Protein AF-0000000085154070 (afdb_homodimer)

pLDDT: mean 95.44, std 6.59, range [42.06, 98.94]

Sequence (282 aa):
MMTVHSLTYRVRYADTDAGGVVYNANYLKYFEIGRSEMMREHVCSYKVIEDAGILLPVTESFTRYKAPAHYDDLLIIETEVTELKKFTCKFSYRISRDDGSKRPRLIARGYTVHAGINQEGKLVVLPEEIHAKIALLIAKSMMTVHSLTYRVRYADTDAGGVVYNANYLKYFEIGRSEMMREHVCSYKVIEDAGILLPVTESFTRYKAPAHYDDLLIIETEVTELKKFTCKFSYRISRDDGSKRPRLIARGYTVHAGINQEGKLVVLPEEIHAKIALLIAKS

Radius of gyration: 19.89 Å; Cα contacts (8 Å, |Δi|>4): 611; chains: 2; bounding box: 56×54×39 Å

Secondary structure (DSSP, 8-state):
-PPEEEEEEEPPGGGB-TTSSB-TTHHHHHHHHHHHHHHHHHT--HHHHHHTT-B--EEEEEEEE-S---TT-EEEEEEEEEEE-SSEEEEEEEEEE-SS-SSPEEEEEEEEEEE-B-TTS-B-PPPHHHHHHHHHHHH--/-PPEEEEEEEPPGGGB-TTSSB-TTHHHHHHHHHHHHHHHHHT--HHHHHHTT-B--EEEEEEEE-S---TT-EEEEEEEEEEE-SSEEEEEEEEEE-SS-SSPEEEEEEEEEEE-B-TTS-B-PPPHHHHHHHHHHHH--

Foldseek 3Di:
DAAKDKDKDFAAPVQDDPVQFGDPVCVVVVLVVRVQVVCVVQFRHVVVQVVVQKDWDWPDKDKDFDATHHHRFMKMKIKTWADDDFFKTKMKIWIFTPPVDPDTHTGMIIMTMIGMDGPVRHGDGGDPSRSVRNVCNNPVD/DAAKDKDKDFAAPVQDDPVQFGDPVCVVVVLVVRVQVVCVVQFRHVVVQVVVQKDWDWPDKDKDFDATHHHRFMKMKIKTWADDDFFKTKMKIWIFTPPVDPDTHTGMIIMTMIGIDGPVRHTDGGPPSRSVSNVCNNPVD

Structure (mmCIF, N/CA/C/O backbone):
data_AF-0000000085154070-model_v1
#
loop_
_entity.id
_entity.type
_entity.pdbx_description
1 polymer 'Uncharacterized protein'
#
loop_
_atom_site.group_PDB
_atom_site.id
_atom_site.type_symbol
_atom_site.label_atom_id
_atom_site.label_alt_id
_atom_site.label_comp_id
_atom_site.label_asym_id
_atom_site.label_entity_id
_atom_site.label_seq_id
_atom_site.pdbx_PDB_ins_code
_atom_site.Cartn_x
_atom_site.Cartn_y
_atom_site.Cartn_z
_atom_site.occupancy
_atom_site.B_iso_or_equiv
_atom_site.auth_seq_id
_atom_site.auth_comp_id
_atom_site.auth_asym_id
_atom_site.auth_atom_id
_atom_site.pdbx_PDB_model_num
ATOM 1 N N . MET A 1 1 ? 14.164 25.031 -4.605 1 69 1 MET A N 1
ATOM 2 C CA . MET A 1 1 ? 14.32 23.594 -4.797 1 69 1 MET A CA 1
ATOM 3 C C . MET A 1 1 ? 13.508 22.812 -3.766 1 69 1 MET A C 1
ATOM 5 O O . MET A 1 1 ? 13.273 23.312 -2.658 1 69 1 MET A O 1
ATOM 9 N N . MET A 1 2 ? 12.867 21.641 -4.082 1 80.81 2 MET A N 1
ATOM 10 C CA . MET A 1 2 ? 12.023 20.859 -3.174 1 80.81 2 MET A CA 1
ATOM 11 C C . MET A 1 2 ? 12.844 20.281 -2.033 1 80.81 2 MET A C 1
ATOM 13 O O . MET A 1 2 ? 13.953 19.797 -2.248 1 80.81 2 MET A O 1
ATOM 17 N N . THR A 1 3 ? 12.414 20.562 -0.929 1 91.88 3 THR A N 1
ATOM 18 C CA . THR A 1 3 ? 13.07 20.016 0.252 1 91.88 3 THR A CA 1
ATOM 19 C C . THR A 1 3 ? 12.883 18.5 0.329 1 91.88 3 THR A C 1
ATOM 21 O O . THR A 1 3 ? 11.758 18 0.263 1 91.88 3 THR A O 1
ATOM 24 N N . VAL A 1 4 ? 14 17.781 0.331 1 97.06 4 VAL A N 1
ATOM 25 C CA . VAL A 1 4 ? 13.992 16.344 0.561 1 97.06 4 VAL A CA 1
ATOM 26 C C . VAL A 1 4 ? 14.422 16.047 1.996 1 97.06 4 VAL A C 1
ATOM 28 O O . VAL A 1 4 ? 15.5 16.453 2.424 1 97.06 4 VAL A O 1
ATOM 31 N N . HIS A 1 5 ? 13.562 15.422 2.764 1 98.25 5 HIS A N 1
ATOM 32 C CA . HIS A 1 5 ? 13.867 14.961 4.113 1 98.25 5 HIS A CA 1
ATOM 33 C C . HIS A 1 5 ? 14.352 13.516 4.109 1 98.25 5 HIS A C 1
ATOM 35 O O . HIS A 1 5 ? 13.812 12.68 3.383 1 98.25 5 HIS A O 1
ATOM 41 N N . SER A 1 6 ? 15.359 13.25 4.914 1 98.19 6 SER A N 1
ATOM 42 C CA . SER A 1 6 ? 15.945 11.906 4.93 1 98.19 6 SER A CA 1
ATOM 43 C C . SER A 1 6 ? 16.109 11.398 6.355 1 98.19 6 SER A C 1
ATOM 45 O O . SER A 1 6 ? 16.531 12.148 7.242 1 98.19 6 SER A O 1
ATOM 47 N N . LEU A 1 7 ? 15.781 10.109 6.605 1 98.25 7 LEU A N 1
ATOM 48 C CA . LEU A 1 7 ? 16.078 9.414 7.855 1 98.25 7 LEU A CA 1
ATOM 49 C C . LEU A 1 7 ? 16.344 7.938 7.605 1 98.25 7 LEU A C 1
ATOM 51 O O . LEU A 1 7 ? 16.109 7.438 6.5 1 98.25 7 LEU A O 1
ATOM 55 N N . THR A 1 8 ? 16.828 7.285 8.633 1 98.31 8 THR A N 1
ATOM 56 C CA . THR A 1 8 ? 17.109 5.863 8.477 1 98.31 8 THR A CA 1
ATOM 57 C C . THR A 1 8 ? 16.141 5.02 9.297 1 98.31 8 THR A C 1
ATOM 59 O O . THR A 1 8 ? 15.562 5.5 10.273 1 98.31 8 THR A O 1
ATOM 62 N N . TYR A 1 9 ? 15.977 3.848 8.867 1 98.75 9 TYR A N 1
ATOM 63 C CA . TYR A 1 9 ? 15.133 2.867 9.547 1 98.75 9 TYR A CA 1
ATOM 64 C C . TYR A 1 9 ? 15.742 1.474 9.461 1 98.75 9 TYR A C 1
ATOM 66 O O . TYR A 1 9 ? 16.078 0.996 8.375 1 98.75 9 TYR A O 1
ATOM 74 N N . ARG A 1 10 ? 15.883 0.825 10.586 1 98.75 10 ARG A N 1
ATOM 75 C CA . ARG A 1 10 ? 16.344 -0.56 10.633 1 98.75 10 ARG A CA 1
ATOM 76 C C . ARG A 1 10 ? 15.172 -1.529 10.531 1 98.75 10 ARG A C 1
ATOM 78 O O . ARG A 1 10 ? 14.273 -1.524 11.375 1 98.75 10 ARG A O 1
ATOM 85 N N . VAL A 1 11 ? 15.234 -2.357 9.516 1 98.88 11 VAL A N 1
ATOM 86 C CA . VAL A 1 11 ? 14.148 -3.309 9.289 1 98.88 11 VAL A CA 1
ATOM 87 C C . VAL A 1 11 ? 14.039 -4.246 10.492 1 98.88 11 VAL A C 1
ATOM 89 O O . VAL A 1 11 ? 15.031 -4.824 10.93 1 98.88 11 VAL A O 1
ATOM 92 N N . ARG A 1 12 ? 12.883 -4.41 10.953 1 98.69 12 ARG A N 1
ATOM 93 C CA . ARG A 1 12 ? 12.602 -5.289 12.078 1 98.69 12 ARG A CA 1
ATOM 94 C C . ARG A 1 12 ? 12.172 -6.672 11.602 1 98.69 12 ARG A C 1
ATOM 96 O O . ARG A 1 12 ? 11.695 -6.828 10.477 1 98.69 12 ARG A O 1
ATOM 103 N N . TYR A 1 13 ? 12.258 -7.66 12.516 1 98.25 13 TYR A N 1
ATOM 104 C CA . TYR A 1 13 ? 11.797 -9.008 12.211 1 98.25 13 TYR A CA 1
ATOM 105 C C . TYR A 1 13 ? 10.312 -9.008 11.852 1 98.25 13 TYR A C 1
ATOM 107 O O . TYR A 1 13 ? 9.898 -9.695 10.906 1 98.25 13 TYR A O 1
ATOM 115 N N . ALA A 1 14 ? 9.477 -8.211 12.477 1 98 14 ALA A N 1
ATOM 116 C CA . ALA A 1 14 ? 8.031 -8.148 12.32 1 98 14 ALA A CA 1
ATOM 117 C C . ALA A 1 14 ? 7.648 -7.559 10.961 1 98 14 ALA A C 1
ATOM 119 O O . ALA A 1 14 ? 6.5 -7.672 10.531 1 98 14 ALA A O 1
ATOM 120 N N . ASP A 1 15 ? 8.602 -6.91 10.312 1 98.56 15 ASP A N 1
ATOM 121 C CA . ASP A 1 15 ? 8.336 -6.301 9.008 1 98.56 15 ASP A CA 1
ATOM 122 C C . ASP A 1 15 ? 8.367 -7.348 7.898 1 98.56 15 ASP A C 1
ATOM 124 O O . ASP A 1 15 ? 7.941 -7.078 6.773 1 98.56 15 ASP A O 1
ATOM 128 N N . THR A 1 16 ? 9 -8.516 8.164 1 98.38 16 THR A N 1
ATOM 129 C CA . THR A 1 16 ? 9.266 -9.492 7.121 1 98.38 16 THR A CA 1
ATOM 130 C C . THR A 1 16 ? 8.164 -10.547 7.062 1 98.38 16 THR A C 1
ATOM 132 O O . THR A 1 16 ? 7.301 -10.594 7.945 1 98.38 16 THR A O 1
ATOM 135 N N . ASP A 1 17 ? 8.164 -11.266 5.949 1 96.44 17 ASP A N 1
ATOM 136 C CA . ASP A 1 17 ? 7.16 -12.312 5.773 1 96.44 17 ASP A CA 1
ATOM 137 C C . ASP A 1 17 ? 7.824 -13.672 5.562 1 96.44 17 ASP A C 1
ATOM 139 O O . ASP A 1 17 ? 9.031 -13.82 5.762 1 96.44 17 ASP A O 1
ATOM 143 N N . ALA A 1 18 ? 7.027 -14.734 5.254 1 91.75 18 ALA A N 1
ATOM 144 C CA . ALA A 1 18 ? 7.496 -16.109 5.137 1 91.75 18 ALA A CA 1
ATOM 145 C C . ALA A 1 18 ? 8.539 -16.25 4.027 1 91.75 18 ALA A C 1
ATOM 147 O O . ALA A 1 18 ? 9.297 -17.219 3.99 1 91.75 18 ALA A O 1
ATOM 148 N N . GLY A 1 19 ? 8.602 -15.219 3.104 1 90.88 19 GLY A N 1
ATOM 149 C CA . GLY A 1 19 ? 9.578 -15.227 2.025 1 90.88 19 GLY A CA 1
ATOM 150 C C . GLY A 1 19 ? 10.93 -14.68 2.443 1 90.88 19 GLY A C 1
ATOM 151 O O . GLY A 1 19 ? 11.867 -14.664 1.648 1 90.88 19 GLY A O 1
ATOM 152 N N . GLY A 1 20 ? 11.016 -14.219 3.709 1 94.19 20 GLY A N 1
ATOM 153 C CA . GLY A 1 20 ? 12.281 -13.711 4.227 1 94.19 20 GLY A CA 1
ATOM 154 C C . GLY A 1 20 ? 12.57 -12.281 3.803 1 94.19 20 GLY A C 1
ATOM 155 O O . GLY A 1 20 ? 13.719 -11.836 3.869 1 94.19 20 GLY A O 1
ATOM 156 N N . VAL A 1 21 ? 11.633 -11.633 3.316 1 97.62 21 VAL A N 1
ATOM 157 C CA . VAL A 1 21 ? 11.805 -10.258 2.863 1 97.62 21 VAL A CA 1
ATOM 158 C C . VAL A 1 21 ? 10.75 -9.367 3.508 1 97.62 21 VAL A C 1
ATOM 160 O O . VAL A 1 21 ? 9.781 -9.859 4.098 1 97.62 21 VAL A O 1
ATOM 163 N N . VAL A 1 22 ? 10.953 -8.07 3.475 1 98.75 22 VAL A N 1
ATOM 164 C CA . VAL A 1 22 ? 9.945 -7.148 3.982 1 98.75 22 VAL A CA 1
ATOM 165 C C . VAL A 1 22 ? 8.641 -7.332 3.213 1 98.75 22 VAL A C 1
ATOM 167 O O . VAL A 1 22 ? 8.641 -7.34 1.98 1 98.75 22 VAL A O 1
ATOM 170 N N . TYR A 1 23 ? 7.586 -7.438 3.926 1 98.75 23 TYR A N 1
ATOM 171 C CA . TYR A 1 23 ? 6.25 -7.578 3.361 1 98.75 23 TYR A CA 1
ATOM 172 C C . TYR A 1 23 ? 5.84 -6.32 2.604 1 98.75 23 TYR A C 1
ATOM 174 O O . TYR A 1 23 ? 6.078 -5.203 3.068 1 98.75 23 TYR A O 1
ATOM 182 N N . ASN A 1 24 ? 5.238 -6.48 1.451 1 98.69 24 ASN A N 1
ATOM 183 C CA . ASN A 1 24 ? 4.984 -5.367 0.542 1 98.69 24 ASN A CA 1
ATOM 184 C C . ASN A 1 24 ? 4.188 -4.258 1.222 1 98.69 24 ASN A C 1
ATOM 186 O O . ASN A 1 24 ? 4.453 -3.074 1.001 1 98.69 24 ASN A O 1
ATOM 190 N N . ALA A 1 25 ? 3.225 -4.602 2.031 1 98.81 25 ALA A N 1
ATOM 191 C CA . ALA A 1 25 ? 2.373 -3.602 2.67 1 98.81 25 ALA A CA 1
ATOM 192 C C . ALA A 1 25 ? 3.168 -2.752 3.658 1 98.81 25 ALA A C 1
ATOM 194 O O . ALA A 1 25 ? 2.814 -1.601 3.922 1 98.81 25 ALA A O 1
ATOM 195 N N . ASN A 1 26 ? 4.191 -3.264 4.184 1 98.88 26 ASN A N 1
ATOM 196 C CA . ASN A 1 26 ? 4.938 -2.578 5.234 1 98.88 26 ASN A CA 1
ATOM 197 C C . ASN A 1 26 ? 5.707 -1.379 4.684 1 98.88 26 ASN A C 1
ATOM 199 O O . ASN A 1 26 ? 6.113 -0.497 5.441 1 98.88 26 ASN A O 1
ATOM 203 N N . TYR A 1 27 ? 5.91 -1.312 3.404 1 98.94 27 TYR A N 1
ATOM 204 C CA . TYR A 1 27 ? 6.574 -0.154 2.816 1 98.94 27 TYR A CA 1
ATOM 205 C C . TYR A 1 27 ? 5.723 1.099 2.969 1 98.94 27 TYR A C 1
ATOM 207 O O . TYR A 1 27 ? 6.25 2.211 3.047 1 98.94 27 TYR A O 1
ATOM 215 N N . LEU A 1 28 ? 4.41 0.938 3.043 1 98.94 28 LEU A N 1
ATOM 216 C CA . LEU A 1 28 ? 3.547 2.078 3.332 1 98.94 28 LEU A CA 1
ATOM 217 C C . LEU A 1 28 ? 3.773 2.588 4.75 1 98.94 28 LEU A C 1
ATOM 219 O O . LEU A 1 28 ? 3.67 3.789 5.008 1 98.94 28 LEU A O 1
ATOM 223 N N . LYS A 1 29 ? 4.086 1.712 5.648 1 98.75 29 LYS A N 1
ATOM 224 C CA . LYS A 1 29 ? 4.457 2.139 6.992 1 98.75 29 LYS A CA 1
ATOM 225 C C . LYS A 1 29 ? 5.746 2.959 6.973 1 98.75 29 LYS A C 1
ATOM 227 O O . LYS A 1 29 ? 5.871 3.941 7.703 1 98.75 29 LYS A O 1
ATOM 232 N N . TYR A 1 30 ? 6.668 2.537 6.152 1 98.94 30 TYR A N 1
ATOM 233 C CA . TYR A 1 30 ? 7.91 3.291 6.027 1 98.94 30 TYR A CA 1
ATOM 234 C C . TYR A 1 30 ? 7.652 4.676 5.449 1 98.94 30 TYR A C 1
ATOM 236 O O . TYR A 1 30 ? 8.25 5.66 5.887 1 98.94 30 TYR A O 1
ATOM 244 N N . PHE A 1 31 ? 6.754 4.723 4.398 1 98.94 31 PHE A N 1
ATOM 245 C CA . PHE A 1 31 ? 6.336 6.023 3.881 1 98.94 31 PHE A CA 1
ATOM 246 C C . PHE A 1 31 ? 5.812 6.91 5.004 1 98.94 31 PHE A C 1
ATOM 248 O O . PHE A 1 31 ? 6.168 8.086 5.09 1 98.94 31 PHE A O 1
ATOM 255 N N . GLU A 1 32 ? 4.996 6.367 5.848 1 98.75 32 GLU A N 1
ATOM 256 C CA . GLU A 1 32 ? 4.402 7.117 6.953 1 98.75 32 GLU A CA 1
ATOM 257 C C . GLU A 1 32 ? 5.473 7.609 7.922 1 98.75 32 GLU A C 1
ATOM 259 O O . GLU A 1 32 ? 5.41 8.75 8.398 1 98.75 32 GLU A O 1
ATOM 264 N N . ILE A 1 33 ? 6.398 6.742 8.25 1 98.62 33 ILE A N 1
ATOM 265 C CA . ILE A 1 33 ? 7.496 7.129 9.125 1 98.62 33 ILE A CA 1
ATOM 266 C C . ILE A 1 33 ? 8.219 8.344 8.547 1 98.62 33 ILE A C 1
ATOM 268 O O . ILE A 1 33 ? 8.438 9.336 9.242 1 98.62 33 ILE A O 1
ATOM 272 N N . GLY A 1 34 ? 8.555 8.242 7.254 1 98.75 34 GLY A N 1
ATOM 273 C CA . GLY A 1 34 ? 9.227 9.344 6.582 1 98.75 34 GLY A CA 1
ATOM 274 C C . GLY A 1 34 ? 8.414 10.625 6.586 1 98.75 34 GLY A C 1
ATOM 275 O O . GLY A 1 34 ? 8.914 11.688 6.953 1 98.75 34 GLY A O 1
ATOM 276 N N . ARG A 1 35 ? 7.188 10.555 6.191 1 98.38 35 ARG A N 1
ATOM 277 C CA . ARG A 1 35 ? 6.312 11.719 6.09 1 98.38 35 ARG A CA 1
ATOM 278 C C . ARG A 1 35 ? 6.082 12.352 7.457 1 98.38 35 ARG A C 1
ATOM 280 O O . ARG A 1 35 ? 6.117 13.578 7.59 1 98.38 35 ARG A O 1
ATOM 287 N N . SER A 1 36 ? 5.848 11.508 8.453 1 98.06 36 SER A N 1
ATOM 288 C CA . SER A 1 36 ? 5.57 12 9.797 1 98.06 36 SER A CA 1
ATOM 289 C C . SER A 1 36 ? 6.762 12.773 10.359 1 98.06 36 SER A C 1
ATOM 291 O O . SER A 1 36 ? 6.59 13.836 10.961 1 98.06 36 SER A O 1
ATOM 293 N N . GLU A 1 37 ? 7.938 12.273 10.125 1 98.38 37 GLU A N 1
ATOM 294 C CA . GLU A 1 37 ? 9.125 12.938 10.664 1 98.38 37 GLU A CA 1
ATOM 295 C C . GLU A 1 37 ? 9.445 14.203 9.875 1 98.38 37 GLU A C 1
ATOM 297 O O . GLU A 1 37 ? 9.922 15.188 10.445 1 98.38 37 GLU A O 1
ATOM 302 N N . MET A 1 38 ? 9.273 14.203 8.602 1 98 38 MET A N 1
ATOM 303 C CA . MET A 1 38 ? 9.422 15.43 7.82 1 98 38 MET A CA 1
ATOM 304 C C . MET A 1 38 ? 8.492 16.516 8.336 1 98 38 MET A C 1
ATOM 306 O O . MET A 1 38 ? 8.914 17.656 8.562 1 98 38 MET A O 1
ATOM 310 N N . MET A 1 39 ? 7.25 16.141 8.516 1 97.38 39 MET A N 1
ATOM 311 C CA . MET A 1 39 ? 6.246 17.094 9 1 97.38 39 MET A CA 1
ATOM 312 C C . MET A 1 39 ? 6.617 17.609 10.383 1 97.38 39 MET A C 1
ATOM 314 O O . MET A 1 39 ? 6.523 18.812 10.633 1 97.38 39 MET A O 1
ATOM 318 N N . ARG A 1 40 ? 7.012 16.688 11.219 1 97.44 40 ARG A N 1
ATOM 319 C CA . ARG A 1 40 ? 7.395 17.062 12.57 1 97.44 40 ARG A CA 1
ATOM 320 C C . ARG A 1 40 ? 8.531 18.078 12.555 1 97.44 40 ARG A C 1
ATOM 322 O O . ARG A 1 40 ? 8.5 19.062 13.297 1 97.44 40 ARG A O 1
ATOM 329 N N . GLU A 1 41 ? 9.484 17.922 11.742 1 97.31 41 GLU A N 1
ATOM 330 C CA . GLU A 1 41 ? 10.695 18.734 11.711 1 97.31 41 GLU A CA 1
ATOM 331 C C . GLU A 1 41 ? 10.43 20.094 11.047 1 97.31 41 GLU A C 1
ATOM 333 O O . GLU A 1 41 ? 10.992 21.109 11.453 1 97.31 41 GLU A O 1
ATOM 338 N N . HIS A 1 42 ? 9.57 20.125 10.047 1 96.5 42 HIS A N 1
ATOM 339 C CA . HIS A 1 42 ? 9.531 21.312 9.203 1 96.5 42 HIS A CA 1
ATOM 340 C C . HIS A 1 42 ? 8.18 22.016 9.305 1 96.5 42 HIS A C 1
ATOM 342 O O . HIS A 1 42 ? 8.047 23.172 8.906 1 96.5 42 HIS A O 1
ATOM 348 N N . VAL A 1 43 ? 7.145 21.359 9.75 1 96.06 43 VAL A N 1
ATOM 349 C CA . VAL A 1 43 ? 5.801 21.938 9.789 1 96.06 43 VAL A CA 1
ATOM 350 C C . VAL A 1 43 ? 5.242 21.844 11.211 1 96.06 43 VAL A C 1
ATOM 352 O O . VAL A 1 43 ? 5.27 22.812 11.961 1 96.06 43 VAL A O 1
ATOM 355 N N . CYS A 1 44 ? 4.812 20.734 11.586 1 95.44 44 CYS A N 1
ATOM 356 C CA . CYS A 1 44 ? 4.32 20.359 12.906 1 95.44 44 CYS A CA 1
ATOM 357 C C . CYS A 1 44 ? 4.016 18.859 12.977 1 95.44 44 CYS A C 1
ATOM 359 O O . CYS A 1 44 ? 4 18.188 11.953 1 95.44 44 CYS A O 1
ATOM 361 N N . SER A 1 45 ? 3.836 18.391 14.188 1 95.69 45 SER A N 1
ATOM 362 C CA . SER A 1 45 ? 3.471 16.984 14.312 1 95.69 45 SER A CA 1
ATOM 363 C C . SER A 1 45 ? 2.037 16.75 13.852 1 95.69 45 SER A C 1
ATOM 365 O O . SER A 1 45 ? 1.207 17.656 13.883 1 95.69 45 SER A O 1
ATOM 367 N N . TYR A 1 46 ? 1.753 15.562 13.477 1 93.06 46 TYR A N 1
ATOM 368 C CA . TYR A 1 46 ? 0.396 15.203 13.086 1 93.06 46 TYR A CA 1
ATOM 369 C C . TYR A 1 46 ? -0.571 15.383 14.25 1 93.06 46 TYR A C 1
ATOM 371 O O . TYR A 1 46 ? -1.749 15.68 14.047 1 93.06 46 TYR A O 1
ATOM 379 N N . LYS A 1 47 ? -0.059 15.219 15.398 1 93.94 47 LYS A N 1
ATOM 380 C CA . LYS A 1 47 ? -0.89 15.391 16.594 1 93.94 47 LYS A CA 1
ATOM 381 C C . LYS A 1 47 ? -1.453 16.812 16.672 1 93.94 47 LYS A C 1
ATOM 383 O O . LYS A 1 47 ? -2.611 17 17.031 1 93.94 47 LYS A O 1
ATOM 388 N N . VAL A 1 48 ? -0.656 17.781 16.328 1 93.31 48 VAL A N 1
ATOM 389 C CA . VAL A 1 48 ? -1.077 19.188 16.344 1 93.31 48 VAL A CA 1
ATOM 390 C C . VAL A 1 48 ? -2.221 19.391 15.352 1 93.31 48 VAL A C 1
ATOM 392 O O . VAL A 1 48 ? -3.199 20.078 15.656 1 93.31 48 VAL A O 1
ATOM 395 N N . ILE A 1 49 ? -2.137 18.75 14.219 1 92.88 49 ILE A N 1
ATOM 396 C CA . ILE A 1 49 ? -3.16 18.859 13.188 1 92.88 49 ILE A CA 1
ATOM 397 C C . ILE A 1 49 ? -4.445 18.188 13.664 1 92.88 49 ILE A C 1
ATOM 399 O O . ILE A 1 49 ? -5.535 18.75 13.531 1 92.88 49 ILE A O 1
ATOM 403 N N . GLU A 1 50 ? -4.301 17.062 14.203 1 92.44 50 GLU A N 1
ATOM 404 C CA . GLU A 1 50 ? -5.445 16.328 14.727 1 92.44 50 GLU A CA 1
ATOM 405 C C . GLU A 1 50 ? -6.145 17.094 15.844 1 92.44 50 GLU A C 1
ATOM 407 O O . GLU A 1 50 ? -7.371 17.109 15.922 1 92.44 50 GLU A O 1
ATOM 412 N N . ASP A 1 51 ? -5.379 17.766 16.734 1 92.88 51 ASP A N 1
ATOM 413 C CA . ASP A 1 51 ? -5.926 18.547 17.828 1 92.88 51 ASP A CA 1
ATOM 414 C C . ASP A 1 51 ? -6.734 19.734 17.297 1 92.88 51 ASP A C 1
ATOM 416 O O . ASP A 1 51 ? -7.625 20.234 17.984 1 92.88 51 ASP A O 1
ATOM 420 N N . ALA A 1 52 ? -6.438 20.141 16.156 1 91.81 52 ALA A N 1
ATOM 421 C CA . ALA A 1 52 ? -7.164 21.234 15.508 1 91.81 52 ALA A CA 1
ATOM 422 C C . ALA A 1 52 ? -8.438 20.719 14.836 1 91.81 52 ALA A C 1
ATOM 424 O O . ALA A 1 52 ? -9.156 21.484 14.188 1 91.81 52 ALA A O 1
ATOM 425 N N . GLY A 1 53 ? -8.688 19.422 14.938 1 92.62 53 GLY A N 1
ATOM 426 C CA . GLY A 1 53 ? -9.906 18.828 14.406 1 92.62 53 GLY A CA 1
ATOM 427 C C . GLY A 1 53 ? -9.789 18.438 12.945 1 92.62 53 GLY A C 1
ATOM 428 O O . GLY A 1 53 ? -10.797 18.281 12.258 1 92.62 53 GLY A O 1
ATOM 429 N N . ILE A 1 54 ? -8.578 18.359 12.453 1 94.56 54 ILE A N 1
ATOM 430 C CA . ILE A 1 54 ? -8.344 18.047 11.047 1 94.56 54 ILE A CA 1
ATOM 431 C C . ILE A 1 54 ? -7.621 16.703 10.922 1 94.56 54 ILE A C 1
ATOM 433 O O . ILE A 1 54 ? -6.703 16.422 11.695 1 94.56 54 ILE A O 1
ATOM 437 N N . LEU A 1 55 ? -8.07 15.875 10.016 1 94.56 55 LEU A N 1
ATOM 438 C CA . LEU A 1 55 ? -7.395 14.633 9.648 1 94.56 55 LEU A CA 1
ATOM 439 C C . LEU A 1 55 ? -6.863 14.711 8.219 1 94.56 55 LEU A C 1
ATOM 441 O O . LEU A 1 55 ? -7.414 15.43 7.387 1 94.56 55 LEU A O 1
ATOM 445 N N . LEU A 1 56 ? -5.797 14.016 7.969 1 95.81 56 LEU A N 1
ATOM 446 C CA . LEU A 1 56 ? -5.195 13.93 6.645 1 95.81 56 LEU A CA 1
ATOM 447 C C . LEU A 1 56 ? -5.16 12.484 6.156 1 95.81 56 LEU A C 1
ATOM 449 O O . LEU A 1 56 ? -4.086 11.914 5.973 1 95.81 56 LEU A O 1
ATOM 453 N N . PRO A 1 57 ? -6.27 11.93 5.926 1 97.25 57 PRO A N 1
ATOM 454 C CA . PRO A 1 57 ? -6.277 10.531 5.484 1 97.25 57 PRO A CA 1
ATOM 455 C C . PRO A 1 57 ? -5.602 10.336 4.133 1 97.25 57 PRO A C 1
ATOM 457 O O . PRO A 1 57 ? -5.609 11.242 3.295 1 97.25 57 PRO A O 1
ATOM 460 N N . VAL A 1 58 ? -5.016 9.203 3.939 1 98.62 58 VAL A N 1
ATOM 461 C CA . VAL A 1 58 ? -4.504 8.797 2.631 1 98.62 58 VAL A CA 1
ATOM 462 C C . VAL A 1 58 ? -5.672 8.523 1.685 1 98.62 58 VAL A C 1
ATOM 464 O O . VAL A 1 58 ? 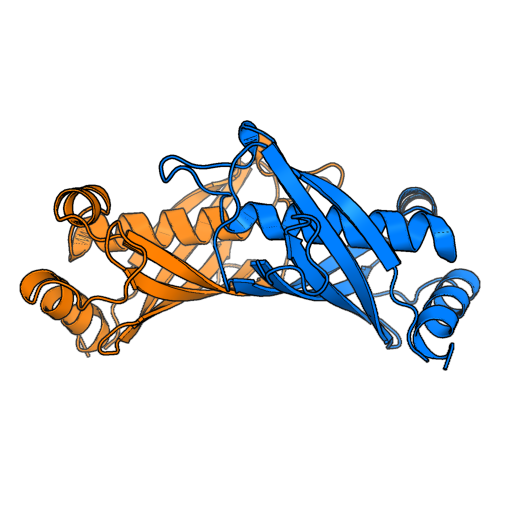-6.555 7.723 1.995 1 98.62 58 VAL A O 1
ATOM 467 N N . THR A 1 59 ? -5.621 9.164 0.521 1 98.62 59 THR A N 1
ATOM 468 C CA . THR A 1 59 ? -6.684 8.953 -0.456 1 98.62 59 THR A CA 1
ATOM 469 C C . THR A 1 59 ? -6.176 8.141 -1.646 1 98.62 59 THR A C 1
ATOM 471 O O . THR A 1 59 ? -6.969 7.613 -2.426 1 98.62 59 THR A O 1
ATOM 474 N N . GLU A 1 60 ? -4.887 8.125 -1.808 1 98.88 60 GLU A N 1
ATOM 475 C CA . GLU A 1 60 ? -4.215 7.328 -2.83 1 98.88 60 GLU A CA 1
ATOM 476 C C . GLU A 1 60 ? -2.83 6.883 -2.363 1 98.88 60 GLU A C 1
ATOM 478 O O . GLU A 1 60 ? -2.117 7.648 -1.709 1 98.88 60 GLU A O 1
ATOM 483 N N . SER A 1 61 ? -2.471 5.727 -2.713 1 98.94 61 SER A N 1
ATOM 484 C CA . SER A 1 61 ? -1.105 5.262 -2.488 1 98.94 61 SER A CA 1
ATOM 485 C C . SER A 1 61 ? -0.601 4.438 -3.67 1 98.94 61 SER A C 1
ATOM 487 O O . SER A 1 61 ? -1.359 3.674 -4.27 1 98.94 61 SER A O 1
ATOM 489 N N . PHE A 1 62 ? 0.64 4.656 -3.99 1 98.94 62 PHE A N 1
ATOM 490 C CA . PHE A 1 62 ? 1.327 3.924 -5.047 1 98.94 62 PHE A CA 1
ATOM 491 C C . PHE A 1 62 ? 2.725 3.512 -4.598 1 98.94 62 PHE A C 1
ATOM 493 O O . PHE A 1 62 ? 3.438 4.301 -3.973 1 98.94 62 PHE A O 1
ATOM 500 N N . THR A 1 63 ? 3.105 2.279 -4.91 1 98.94 63 THR A N 1
ATOM 501 C CA . THR A 1 63 ? 4.461 1.812 -4.633 1 98.94 63 THR A CA 1
ATOM 502 C C . THR A 1 63 ? 4.996 0.985 -5.801 1 98.94 63 THR A C 1
ATOM 504 O O . THR A 1 63 ? 4.305 0.099 -6.309 1 98.94 63 THR A O 1
ATOM 507 N N . ARG A 1 64 ? 6.148 1.306 -6.223 1 98.94 64 ARG A N 1
ATOM 508 C CA . ARG A 1 64 ? 6.949 0.452 -7.098 1 98.94 64 ARG A CA 1
ATOM 509 C C . ARG A 1 64 ? 8.086 -0.211 -6.324 1 98.94 64 ARG A C 1
ATOM 511 O O . ARG A 1 64 ? 8.891 0.47 -5.688 1 98.94 64 ARG A O 1
ATOM 518 N N . TYR A 1 65 ? 8.094 -1.507 -6.367 1 98.81 65 TYR A N 1
ATOM 519 C CA . TYR A 1 65 ? 9.102 -2.287 -5.664 1 98.81 65 TYR A CA 1
ATOM 520 C C . TYR A 1 65 ? 10.227 -2.693 -6.605 1 98.81 65 TYR A C 1
ATOM 522 O O . TYR A 1 65 ? 9.992 -3.354 -7.617 1 98.81 65 TYR A O 1
ATOM 530 N N . LYS A 1 66 ? 11.414 -2.365 -6.246 1 98.12 66 LYS A N 1
ATOM 531 C CA . LYS A 1 66 ? 12.523 -2.562 -7.168 1 98.12 66 LYS A CA 1
ATOM 532 C C . LYS A 1 66 ? 13.422 -3.715 -6.715 1 98.12 66 LYS A C 1
ATOM 534 O O . LYS A 1 66 ? 13.93 -4.473 -7.539 1 98.12 66 LYS A O 1
ATOM 539 N N . ALA A 1 67 ? 13.656 -3.828 -5.457 1 97.12 67 ALA A N 1
ATOM 540 C CA . ALA A 1 67 ? 14.469 -4.883 -4.852 1 97.12 67 ALA A CA 1
ATOM 541 C C . ALA A 1 67 ? 13.969 -5.215 -3.445 1 97.12 67 ALA A C 1
ATOM 543 O O . ALA A 1 67 ? 13.367 -4.367 -2.779 1 97.12 67 ALA A O 1
ATOM 544 N N . PRO A 1 68 ? 14.211 -6.445 -3.027 1 97.19 68 PRO A N 1
ATOM 545 C CA . PRO A 1 68 ? 13.742 -6.805 -1.686 1 97.19 68 PRO A CA 1
ATOM 546 C C . PRO A 1 68 ? 14.609 -6.195 -0.582 1 97.19 68 PRO A C 1
ATOM 548 O O . PRO A 1 68 ? 15.797 -5.938 -0.791 1 97.19 68 PRO A O 1
ATOM 551 N N . ALA A 1 69 ? 14.008 -5.887 0.534 1 98.31 69 ALA A N 1
ATOM 552 C CA . ALA A 1 69 ? 14.719 -5.59 1.777 1 98.31 69 ALA A CA 1
ATOM 553 C C . ALA A 1 69 ? 14.625 -6.762 2.752 1 98.31 69 ALA A C 1
ATOM 555 O O . ALA A 1 69 ? 13.656 -7.52 2.73 1 98.31 69 ALA A O 1
ATOM 556 N N . HIS A 1 70 ? 15.602 -6.926 3.627 1 98.25 70 HIS A N 1
ATOM 557 C CA . HIS A 1 70 ? 15.703 -8.055 4.547 1 98.25 70 HIS A CA 1
ATOM 558 C C . HIS A 1 70 ? 15.82 -7.578 5.992 1 98.25 70 HIS A C 1
ATOM 560 O O . HIS A 1 70 ? 16.109 -6.406 6.242 1 98.25 70 HIS A O 1
ATOM 566 N N . TYR A 1 71 ? 15.57 -8.523 6.879 1 98.56 71 TYR A N 1
ATOM 567 C CA . TYR A 1 71 ? 15.773 -8.25 8.297 1 98.56 71 TYR A CA 1
ATOM 568 C C . TYR A 1 71 ? 17.141 -7.633 8.539 1 98.56 71 TYR A C 1
ATOM 570 O O . TYR A 1 71 ? 18.141 -8.07 7.957 1 98.56 71 TYR A O 1
ATOM 578 N N . ASP A 1 72 ? 17.109 -6.578 9.391 1 98.31 72 ASP A N 1
ATOM 579 C CA . ASP A 1 72 ? 18.297 -5.898 9.898 1 98.31 72 ASP A CA 1
ATOM 580 C C . ASP A 1 72 ? 18.922 -5.023 8.82 1 98.31 72 ASP A C 1
ATOM 582 O O . ASP A 1 72 ? 19.922 -4.34 9.078 1 98.31 72 ASP A O 1
ATOM 586 N N . ASP A 1 73 ? 18.438 -4.988 7.582 1 98.31 73 ASP A N 1
ATOM 587 C CA . ASP A 1 73 ? 18.859 -3.979 6.621 1 98.31 73 ASP A CA 1
ATOM 588 C C . ASP A 1 73 ? 18.672 -2.57 7.176 1 98.31 73 ASP A C 1
ATOM 590 O O . ASP A 1 73 ? 17.641 -2.287 7.812 1 98.31 73 ASP A O 1
ATOM 594 N N . LEU A 1 74 ? 19.625 -1.699 7.016 1 98.56 74 LEU A N 1
ATOM 595 C CA . LEU A 1 74 ? 19.438 -0.273 7.266 1 98.56 74 LEU A CA 1
ATOM 596 C C . LEU A 1 74 ? 18.969 0.441 6.004 1 98.56 74 LEU A C 1
ATOM 598 O O . LEU A 1 74 ? 19.641 0.414 4.977 1 98.56 74 LEU A O 1
ATOM 602 N N . LEU A 1 75 ? 17.797 1.082 6.094 1 98.81 75 LEU A N 1
ATOM 603 C CA . LEU A 1 75 ? 17.188 1.747 4.945 1 98.81 75 LEU A CA 1
ATOM 604 C C . LEU A 1 75 ? 17.281 3.262 5.086 1 98.81 75 LEU A C 1
ATOM 606 O O . LEU A 1 75 ? 17.203 3.791 6.199 1 98.81 75 LEU A O 1
ATOM 610 N N . ILE A 1 76 ? 17.422 3.934 3.967 1 98.75 76 ILE A N 1
ATOM 611 C CA . ILE A 1 76 ? 17.266 5.383 3.883 1 98.75 76 ILE A CA 1
ATOM 612 C C . ILE A 1 76 ? 15.898 5.727 3.309 1 98.75 76 ILE A C 1
ATOM 614 O O . ILE A 1 76 ? 15.555 5.293 2.205 1 98.75 76 ILE A O 1
ATOM 618 N N . ILE A 1 77 ? 15.133 6.43 4.051 1 98.88 77 ILE A N 1
ATOM 619 C CA . ILE A 1 77 ? 13.82 6.883 3.609 1 98.88 77 ILE A CA 1
ATOM 620 C C . ILE A 1 77 ? 13.883 8.367 3.258 1 98.88 77 ILE A C 1
ATOM 622 O O . ILE A 1 77 ? 14.102 9.211 4.129 1 98.88 77 ILE A O 1
ATOM 626 N N . GLU A 1 78 ? 13.703 8.656 2 1 98.75 78 GLU A N 1
ATOM 627 C CA . GLU A 1 78 ? 13.617 10.039 1.525 1 98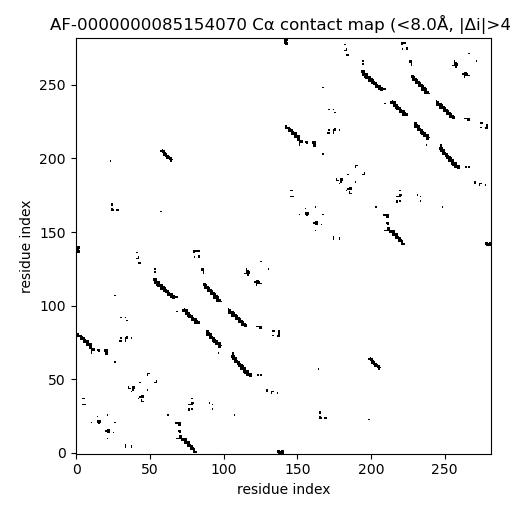.75 78 GLU A CA 1
ATOM 628 C C . GLU A 1 78 ? 12.172 10.43 1.229 1 98.75 78 GLU A C 1
ATOM 630 O O . GLU A 1 78 ? 11.438 9.688 0.581 1 98.75 78 GLU A O 1
ATOM 635 N N . THR A 1 79 ? 11.789 11.562 1.695 1 98.75 79 THR A N 1
ATOM 636 C CA . THR A 1 79 ? 10.422 12.055 1.563 1 98.75 79 THR A CA 1
ATOM 637 C C . THR A 1 79 ? 10.414 13.5 1.066 1 98.75 79 THR A C 1
ATOM 639 O O . THR A 1 79 ? 11.211 14.32 1.521 1 98.75 79 THR A O 1
ATOM 642 N N . GLU A 1 80 ? 9.523 13.773 0.175 1 98.38 80 GLU A N 1
ATOM 643 C CA . GLU A 1 80 ? 9.352 15.133 -0.33 1 98.38 80 GLU A CA 1
ATOM 644 C C . GLU A 1 80 ? 7.883 15.43 -0.625 1 98.38 80 GLU A C 1
ATOM 646 O O . GLU A 1 80 ? 7.137 14.539 -1.039 1 98.38 80 GLU A O 1
ATOM 651 N N . VAL A 1 81 ? 7.504 16.719 -0.405 1 98.12 81 VAL A N 1
ATOM 652 C CA . VAL A 1 81 ? 6.195 17.156 -0.875 1 98.12 81 VAL A CA 1
ATOM 653 C C . VAL A 1 81 ? 6.281 17.547 -2.35 1 98.12 81 VAL A C 1
ATOM 655 O O . VAL A 1 81 ? 7.062 18.422 -2.721 1 98.12 81 VAL A O 1
ATOM 658 N N . THR A 1 82 ? 5.391 16.938 -3.115 1 97.81 82 THR A N 1
ATOM 659 C CA . THR A 1 82 ? 5.559 17.156 -4.547 1 97.81 82 THR A CA 1
ATOM 660 C C . THR A 1 82 ? 4.371 17.922 -5.117 1 97.81 82 THR A C 1
ATOM 662 O O . THR A 1 82 ? 4.441 18.438 -6.234 1 97.81 82 THR A O 1
ATOM 665 N N . GLU A 1 83 ? 3.312 17.984 -4.469 1 97.06 83 GLU A N 1
ATOM 666 C CA . GLU A 1 83 ? 2.135 18.75 -4.863 1 97.06 83 GLU A CA 1
ATOM 667 C C . GLU A 1 83 ? 1.377 19.266 -3.646 1 97.06 83 GLU A C 1
ATOM 669 O O . GLU A 1 83 ? 1.23 18.562 -2.65 1 97.06 83 GLU A O 1
ATOM 674 N N . LEU A 1 84 ? 0.919 20.469 -3.73 1 96.5 84 LEU A N 1
ATOM 675 C CA . LEU A 1 84 ? 0.043 21.062 -2.73 1 96.5 84 LEU A CA 1
ATOM 676 C C . LEU A 1 84 ? -1.121 21.797 -3.393 1 96.5 84 LEU A C 1
ATOM 678 O O . LEU A 1 84 ? -0.912 22.734 -4.164 1 96.5 84 LEU A O 1
ATOM 682 N N . LYS A 1 85 ? -2.271 21.328 -3.168 1 95.12 85 LYS A N 1
ATOM 683 C CA . LYS A 1 85 ? -3.508 21.953 -3.629 1 95.12 85 LYS A CA 1
ATOM 684 C C . LYS A 1 85 ? -4.336 22.469 -2.453 1 95.12 85 LYS A C 1
ATOM 686 O O . LYS A 1 85 ? -3.871 22.469 -1.312 1 95.12 85 LYS A O 1
ATOM 691 N N . LYS A 1 86 ? -5.52 23 -2.762 1 92.25 86 LYS A N 1
ATOM 692 C CA . LYS A 1 86 ? -6.367 23.594 -1.736 1 92.25 86 LYS A CA 1
ATOM 693 C C . LYS A 1 86 ? -6.762 22.578 -0.679 1 92.25 86 LYS A C 1
ATOM 695 O O . LYS A 1 86 ? -6.738 22.859 0.518 1 92.25 86 LYS A O 1
ATOM 700 N N . PHE A 1 87 ? -7.043 21.328 -1.183 1 95.5 87 PHE A N 1
ATOM 701 C CA . PHE A 1 87 ? -7.617 20.359 -0.258 1 95.5 87 PHE A CA 1
ATOM 702 C C . PHE A 1 87 ? -6.734 19.125 -0.151 1 95.5 87 PHE A C 1
ATOM 704 O O . PHE A 1 87 ? -7 18.234 0.654 1 95.5 87 PHE A O 1
ATOM 711 N N . THR A 1 88 ? -5.645 19.078 -1.02 1 96.81 88 THR A N 1
ATOM 712 C CA . THR A 1 88 ? -4.887 17.844 -1.069 1 96.81 88 THR A CA 1
ATOM 713 C C . THR A 1 88 ? -3.389 18.125 -1.142 1 96.81 88 THR A C 1
ATOM 715 O O . THR A 1 88 ? -2.977 19.203 -1.549 1 96.81 88 THR A O 1
ATOM 718 N N . CYS A 1 89 ? -2.633 17.203 -0.731 1 97.44 89 CYS A N 1
ATOM 719 C CA . CYS A 1 89 ? -1.18 17.234 -0.852 1 97.44 89 CYS A CA 1
ATOM 720 C C . CYS A 1 89 ? -0.641 15.852 -1.233 1 97.44 89 CYS A C 1
ATOM 722 O O . CYS A 1 89 ? -1.213 14.828 -0.853 1 97.44 89 CYS A O 1
ATOM 724 N N . LYS A 1 90 ? 0.423 15.898 -1.98 1 98.56 90 LYS A N 1
ATOM 725 C CA . LYS A 1 90 ? 1.068 14.672 -2.445 1 98.56 90 LYS A CA 1
ATOM 726 C C . LYS A 1 90 ? 2.496 14.57 -1.915 1 98.56 90 LYS A C 1
ATOM 728 O O . LYS A 1 90 ? 3.277 15.516 -2.033 1 98.56 90 LYS A O 1
ATOM 733 N N . PHE A 1 91 ? 2.783 13.469 -1.312 1 98.69 91 PHE A N 1
ATOM 734 C CA . PHE A 1 91 ? 4.133 13.148 -0.865 1 98.69 91 PHE A CA 1
ATOM 735 C C . PHE A 1 91 ? 4.746 12.055 -1.735 1 98.69 91 PHE A C 1
ATOM 737 O O . PHE A 1 91 ? 4.078 11.07 -2.064 1 98.69 91 PHE A O 1
ATOM 744 N N . SER A 1 92 ? 5.996 12.203 -2.061 1 98.81 92 SER A N 1
ATOM 745 C CA . SER A 1 92 ? 6.754 11.188 -2.781 1 98.81 92 SER A CA 1
ATOM 746 C C . SER A 1 92 ? 7.855 10.602 -1.91 1 98.81 92 SER A C 1
ATOM 748 O O . SER A 1 92 ? 8.391 11.281 -1.034 1 98.81 92 SER A O 1
ATOM 750 N N . TYR A 1 93 ? 8.18 9.375 -2.203 1 98.88 93 TYR A N 1
ATOM 751 C CA . TYR A 1 93 ? 9.109 8.641 -1.352 1 98.88 93 TYR A CA 1
ATOM 752 C C . TYR A 1 93 ? 10.125 7.871 -2.188 1 98.88 93 TYR A C 1
ATOM 754 O O . TYR A 1 93 ? 9.797 7.367 -3.266 1 98.88 93 TYR A O 1
ATOM 762 N N . ARG A 1 94 ? 11.266 7.781 -1.674 1 98.81 94 ARG A N 1
ATOM 763 C CA . ARG A 1 94 ? 12.312 6.879 -2.145 1 98.81 94 ARG A CA 1
ATOM 764 C C . ARG A 1 94 ? 12.961 6.145 -0.979 1 98.81 94 ARG A C 1
ATOM 766 O O . ARG A 1 94 ? 13.406 6.766 -0.011 1 98.81 94 ARG A O 1
ATOM 773 N N . ILE A 1 95 ? 12.969 4.855 -1.024 1 98.94 95 ILE A N 1
ATOM 774 C CA . ILE A 1 95 ? 13.609 4.023 -0.014 1 98.94 95 ILE A CA 1
ATOM 775 C C . ILE A 1 95 ? 14.797 3.285 -0.631 1 98.94 95 ILE A C 1
ATOM 777 O O . ILE A 1 95 ? 14.641 2.572 -1.625 1 98.94 95 ILE A O 1
ATOM 781 N N . SER A 1 96 ? 15.906 3.449 -0.041 1 98.75 96 SER A N 1
ATOM 782 C CA . SER A 1 96 ? 17.125 2.795 -0.513 1 98.75 96 SER A CA 1
ATOM 783 C C . SER A 1 96 ? 17.844 2.08 0.625 1 98.75 96 SER A C 1
ATOM 785 O O . SER A 1 96 ? 17.609 2.379 1.798 1 98.75 96 SER A O 1
ATOM 787 N N . ARG A 1 97 ? 18.641 1.151 0.257 1 98.19 97 ARG A N 1
ATOM 788 C CA . ARG A 1 97 ? 19.438 0.428 1.251 1 98.19 97 ARG A CA 1
ATOM 789 C C . ARG A 1 97 ? 20.719 1.167 1.566 1 98.19 97 ARG A C 1
ATOM 791 O O . ARG A 1 97 ? 21.5 1.498 0.66 1 98.19 97 ARG A O 1
ATOM 798 N N . ASP A 1 98 ? 20.891 1.452 2.816 1 95.81 98 ASP A N 1
ATOM 799 C CA . ASP A 1 98 ? 22.141 2.082 3.264 1 95.81 98 ASP A CA 1
ATOM 800 C C . ASP A 1 98 ? 23.25 1.047 3.443 1 95.81 98 ASP A C 1
ATOM 802 O O . ASP A 1 98 ? 23.469 0.55 4.551 1 95.81 98 ASP A O 1
ATOM 806 N N . ASP A 1 99 ? 24 0.802 2.465 1 89.38 99 ASP A N 1
ATOM 807 C CA . ASP A 1 99 ? 25.062 -0.21 2.52 1 89.38 99 ASP A CA 1
ATOM 808 C C . ASP A 1 99 ? 26.438 0.434 2.494 1 89.38 99 ASP A C 1
ATOM 810 O O . ASP A 1 99 ? 27.438 -0.241 2.242 1 89.38 99 ASP A O 1
ATOM 814 N N . GLY A 1 100 ? 26.422 1.694 2.688 1 88.94 100 GLY A N 1
ATOM 815 C CA . GLY A 1 100 ? 27.688 2.398 2.717 1 88.94 100 GLY A CA 1
ATOM 816 C C . GLY A 1 100 ? 28.188 2.791 1.339 1 88.94 100 GLY A C 1
ATOM 817 O O . GLY A 1 100 ? 29.203 3.469 1.212 1 88.94 100 GLY A O 1
ATOM 818 N N . SER A 1 101 ? 27.438 2.441 0.41 1 88.25 101 SER A N 1
ATOM 819 C CA . SER A 1 101 ? 27.828 2.762 -0.958 1 88.25 101 SER A CA 1
ATOM 820 C C . SER A 1 101 ? 27.469 4.199 -1.316 1 88.25 101 SER A C 1
ATOM 822 O O . SER A 1 101 ? 26.625 4.812 -0.657 1 88.25 101 SER A O 1
ATOM 824 N N . LYS A 1 102 ? 28.203 4.754 -2.297 1 89.06 102 LYS A N 1
ATOM 825 C CA . LYS A 1 102 ? 27.906 6.094 -2.797 1 89.06 102 LYS A CA 1
ATOM 826 C C . LYS A 1 102 ? 26.562 6.121 -3.525 1 89.06 102 LYS A C 1
ATOM 828 O O . LYS A 1 102 ? 25.922 7.172 -3.627 1 89.06 102 LYS A O 1
ATOM 833 N N . ARG A 1 103 ? 26.25 5.062 -4.047 1 91.88 103 ARG A N 1
ATOM 834 C CA . ARG A 1 103 ? 24.969 4.941 -4.727 1 91.88 103 ARG A CA 1
ATOM 835 C C . ARG A 1 103 ? 24.109 3.855 -4.086 1 91.88 103 ARG A C 1
ATOM 837 O O . ARG A 1 103 ? 24.047 2.729 -4.582 1 91.88 103 ARG A O 1
ATOM 844 N N . PRO A 1 104 ? 23.344 4.188 -3.113 1 94.56 104 PRO A N 1
ATOM 845 C CA . PRO A 1 104 ? 22.547 3.186 -2.412 1 94.56 104 PRO A CA 1
ATOM 846 C C . PRO A 1 104 ? 21.516 2.512 -3.32 1 94.56 104 PRO A C 1
ATOM 848 O O . PRO A 1 104 ? 20.938 3.164 -4.188 1 94.56 104 PRO A O 1
ATOM 851 N N . ARG A 1 105 ? 21.375 1.201 -3.197 1 96.25 105 ARG A N 1
ATOM 852 C CA . ARG A 1 105 ? 20.438 0.431 -4.012 1 96.25 105 ARG A CA 1
ATOM 853 C C . ARG A 1 105 ? 19 0.845 -3.73 1 96.25 105 ARG A C 1
ATOM 855 O O . ARG A 1 105 ? 18.562 0.843 -2.578 1 96.25 105 ARG A O 1
ATOM 862 N N . LEU A 1 106 ? 18.312 1.208 -4.805 1 98.44 106 LEU A N 1
ATOM 863 C CA . LEU A 1 106 ? 16.906 1.55 -4.668 1 98.44 106 LEU A CA 1
ATOM 864 C C . LEU A 1 106 ? 16.062 0.314 -4.34 1 98.44 106 LEU A C 1
ATOM 866 O O . LEU A 1 106 ? 16.141 -0.693 -5.047 1 98.44 106 LEU A O 1
ATOM 870 N N . ILE A 1 107 ? 15.32 0.387 -3.293 1 98.75 107 ILE A N 1
ATOM 871 C CA . ILE A 1 107 ? 14.484 -0.708 -2.824 1 98.75 107 ILE A CA 1
ATOM 872 C C . ILE A 1 107 ? 13.047 -0.488 -3.289 1 98.75 107 ILE A C 1
ATOM 874 O O . ILE A 1 107 ? 12.398 -1.413 -3.789 1 98.75 107 ILE A O 1
ATOM 878 N N . ALA A 1 108 ? 12.555 0.7 -3.125 1 98.88 108 ALA A N 1
ATOM 879 C CA . ALA A 1 108 ? 11.18 1.031 -3.494 1 98.88 108 ALA A CA 1
ATOM 880 C C . ALA A 1 108 ? 11.008 2.539 -3.654 1 98.88 108 ALA A C 1
ATOM 882 O O . ALA A 1 108 ? 11.781 3.322 -3.102 1 98.88 108 ALA A O 1
ATOM 883 N N . ARG A 1 109 ? 10.023 2.93 -4.395 1 98.94 109 ARG A N 1
ATOM 884 C CA . ARG A 1 109 ? 9.578 4.316 -4.5 1 98.94 109 ARG A CA 1
ATOM 885 C C . ARG A 1 109 ? 8.062 4.402 -4.648 1 98.94 109 ARG A C 1
ATOM 887 O O . ARG A 1 109 ? 7.414 3.418 -5.012 1 98.94 109 ARG A O 1
ATOM 894 N N . GLY A 1 110 ? 7.547 5.551 -4.383 1 98.94 110 GLY A N 1
ATOM 895 C CA . GLY A 1 110 ? 6.102 5.691 -4.477 1 98.94 110 GLY A CA 1
ATOM 896 C C . GLY A 1 110 ? 5.602 7.043 -4.008 1 98.94 110 GLY A C 1
ATOM 897 O O . GLY A 1 110 ? 6.375 7.996 -3.904 1 98.94 110 GLY A O 1
ATOM 898 N N . TYR A 1 111 ? 4.23 7.082 -3.83 1 98.94 111 TYR A N 1
ATOM 899 C CA . TYR A 1 111 ? 3.639 8.32 -3.33 1 98.94 111 TYR A CA 1
ATOM 900 C C . TYR A 1 111 ? 2.34 8.039 -2.582 1 98.94 111 TYR A C 1
ATOM 902 O O . TYR A 1 111 ? 1.756 6.965 -2.721 1 98.94 111 TYR A O 1
ATOM 910 N N . THR A 1 112 ? 1.97 8.945 -1.807 1 98.94 112 THR A N 1
ATOM 911 C CA . THR A 1 112 ? 0.642 9.008 -1.207 1 98.94 112 THR A CA 1
ATOM 912 C C . THR A 1 112 ? 0.016 10.391 -1.421 1 98.94 112 THR A C 1
ATOM 914 O O . THR A 1 112 ? 0.721 11.398 -1.452 1 98.94 112 THR A O 1
ATOM 917 N N . VAL A 1 113 ? -1.285 10.398 -1.565 1 98.88 113 VAL A N 1
ATOM 918 C CA . VAL A 1 113 ? -2.072 11.625 -1.609 1 98.88 113 VAL A CA 1
ATOM 919 C C . VAL A 1 113 ? -2.961 11.711 -0.37 1 98.88 113 VAL A C 1
ATOM 921 O O . VAL A 1 113 ? -3.551 10.719 0.052 1 98.88 113 VAL A O 1
ATOM 924 N N . HIS A 1 114 ? -2.998 12.859 0.169 1 98.38 114 HIS A N 1
ATOM 925 C CA . HIS A 1 114 ? -3.775 13.102 1.378 1 98.38 114 HIS A CA 1
ATOM 926 C C . HIS A 1 114 ? -4.781 14.234 1.167 1 98.38 114 HIS A C 1
ATOM 928 O O . HIS A 1 114 ? -4.48 15.219 0.488 1 98.38 114 HIS A O 1
ATOM 934 N N . ALA A 1 115 ? -5.895 14.094 1.77 1 97.81 115 ALA A N 1
ATOM 935 C CA . ALA A 1 115 ? -6.906 15.148 1.788 1 97.81 115 ALA A CA 1
ATOM 936 C C . ALA A 1 115 ? -7.234 15.562 3.219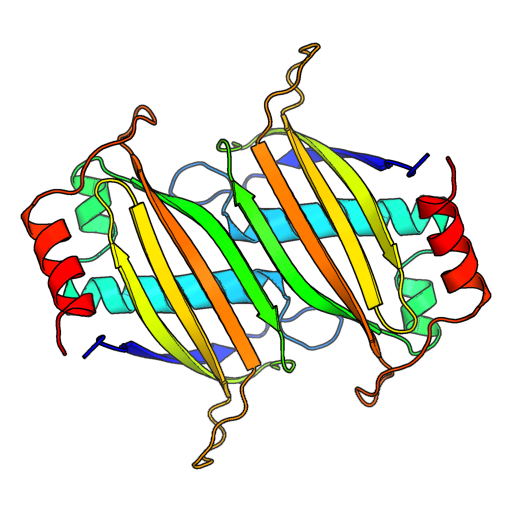 1 97.81 115 ALA A C 1
ATOM 938 O O . ALA A 1 115 ? -7.359 14.719 4.105 1 97.81 115 ALA A O 1
ATOM 939 N N . GLY A 1 116 ? -7.371 16.875 3.418 1 96.75 116 GLY A N 1
ATOM 940 C CA . GLY A 1 116 ? -7.805 17.344 4.723 1 96.75 116 GLY A CA 1
ATOM 941 C C . GLY A 1 116 ? -9.297 17.203 4.941 1 96.75 116 GLY A C 1
ATOM 942 O O . GLY A 1 116 ? -10.102 17.641 4.125 1 96.75 116 GLY A O 1
ATOM 943 N N . ILE A 1 117 ? -9.633 16.594 6.07 1 96.5 117 ILE A N 1
ATOM 944 C CA . ILE A 1 117 ? -11.047 16.469 6.391 1 96.5 117 ILE A CA 1
ATOM 945 C C . ILE A 1 117 ? -11.281 16.812 7.859 1 96.5 117 ILE A C 1
ATOM 947 O O . ILE A 1 117 ? -10.352 16.734 8.672 1 96.5 117 ILE A O 1
ATOM 951 N N . ASN A 1 118 ? -12.5 17.234 8.18 1 95.38 118 ASN A N 1
ATOM 952 C CA . ASN A 1 118 ? -12.859 17.422 9.578 1 95.38 118 ASN A CA 1
ATOM 953 C C . ASN A 1 118 ? -13.406 16.141 10.203 1 95.38 118 ASN A C 1
ATOM 955 O O . ASN A 1 118 ? -13.383 15.086 9.578 1 95.38 118 ASN A O 1
ATOM 959 N N . GLN A 1 119 ? -13.898 16.219 11.422 1 90.31 119 GLN A N 1
ATOM 960 C CA . GLN A 1 119 ? -14.352 15.055 12.164 1 90.31 119 GLN A CA 1
ATOM 961 C C . GLN A 1 119 ? -15.617 14.461 11.547 1 90.31 119 GLN A C 1
ATOM 963 O O . GLN A 1 119 ? -15.914 13.281 11.734 1 90.31 119 GLN A O 1
ATOM 968 N N . GLU A 1 120 ? -16.297 15.281 10.75 1 92.19 120 GLU A N 1
ATOM 969 C CA . GLU A 1 120 ? -17.516 14.836 10.094 1 92.19 120 GLU A CA 1
ATOM 970 C C . GLU A 1 120 ? -17.219 14.227 8.727 1 92.19 120 GLU A C 1
ATOM 972 O O . GLU A 1 120 ? -18.125 13.758 8.039 1 92.19 120 GLU A O 1
ATOM 977 N N . GLY A 1 121 ? -16.016 14.242 8.32 1 92.75 121 GLY A N 1
ATOM 978 C CA . GLY A 1 121 ? -15.625 13.656 7.047 1 92.75 121 GLY A CA 1
ATOM 979 C C . GLY A 1 121 ? -15.727 14.625 5.887 1 92.75 121 GLY A C 1
ATO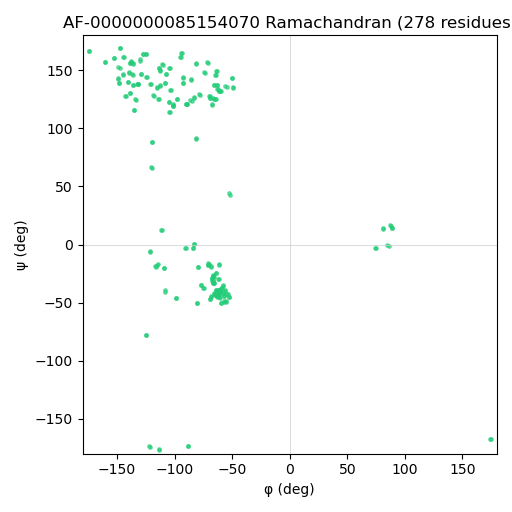M 980 O O . GLY A 1 121 ? -15.625 14.227 4.727 1 92.75 121 GLY A O 1
ATOM 981 N N . LYS A 1 122 ? -15.852 15.867 6.234 1 95.44 122 LYS A N 1
ATOM 982 C CA . LYS A 1 122 ? -15.969 16.891 5.195 1 95.44 122 LYS A CA 1
ATOM 983 C C . LYS A 1 122 ? -14.602 17.469 4.836 1 95.44 122 LYS A C 1
ATOM 985 O O . LYS A 1 122 ? -13.773 17.703 5.715 1 95.44 122 LYS A O 1
ATOM 990 N N . LEU A 1 123 ? -14.492 17.734 3.58 1 96.75 123 LEU A N 1
ATOM 991 C CA . LEU A 1 123 ? -13.258 18.344 3.105 1 96.75 123 LEU A CA 1
ATOM 992 C C . LEU A 1 123 ? -13.047 19.719 3.738 1 96.75 123 LEU A C 1
ATOM 994 O O . LEU A 1 123 ? -13.969 20.531 3.787 1 96.75 123 LEU A O 1
ATOM 998 N N . VAL A 1 124 ? -11.914 19.938 4.172 1 95.81 124 VAL A N 1
ATOM 999 C CA . VAL A 1 124 ? -11.586 21.234 4.766 1 95.81 124 VAL A CA 1
ATOM 1000 C C . VAL A 1 124 ? -10.211 21.688 4.285 1 95.81 124 VAL A C 1
ATOM 1002 O O . VAL A 1 124 ? -9.383 20.875 3.877 1 95.81 124 VAL A O 1
ATOM 1005 N N . VAL A 1 125 ? -10.023 22.938 4.348 1 92.25 125 VAL A N 1
ATOM 1006 C CA . VAL A 1 125 ? -8.727 23.531 4.031 1 92.25 125 VAL A CA 1
ATOM 1007 C C . VAL A 1 125 ? -7.836 23.516 5.27 1 92.25 125 VAL A C 1
ATOM 1009 O O . VAL A 1 125 ? -8.305 23.75 6.383 1 92.25 125 VAL A O 1
ATOM 1012 N N . LEU A 1 126 ? -6.574 23.25 5.082 1 90.38 126 LEU A N 1
ATOM 1013 C CA . LEU A 1 126 ? -5.621 23.312 6.184 1 90.38 126 LEU A CA 1
ATOM 1014 C C . LEU A 1 126 ? -5.496 24.734 6.727 1 90.38 126 LEU A C 1
ATOM 1016 O O . LEU A 1 126 ? -5.633 25.703 5.977 1 90.38 126 LEU A O 1
ATOM 1020 N N . PRO A 1 127 ? -5.277 24.828 8.023 1 90.25 127 PRO A N 1
ATOM 1021 C CA . PRO A 1 127 ? -4.965 26.156 8.547 1 90.25 127 PRO A CA 1
ATOM 1022 C C . PRO A 1 127 ? -3.852 26.859 7.77 1 90.25 127 PRO A C 1
ATOM 1024 O O . PRO A 1 127 ? -2.895 26.203 7.34 1 90.25 127 PRO A O 1
ATOM 1027 N N . GLU A 1 128 ? -3.996 28.125 7.633 1 92.69 128 GLU A N 1
ATOM 1028 C CA . GLU A 1 128 ? -3.096 28.906 6.793 1 92.69 128 GLU A CA 1
ATOM 1029 C C . GLU A 1 128 ? -1.639 28.688 7.191 1 92.69 128 GLU A C 1
ATOM 1031 O O . GLU A 1 128 ? -0.765 28.578 6.332 1 92.69 128 GLU A O 1
ATOM 1036 N N . GLU A 1 129 ? -1.417 28.672 8.477 1 93.69 129 GLU A N 1
ATOM 1037 C CA . GLU A 1 129 ? -0.051 28.516 8.961 1 93.69 129 GLU A CA 1
ATOM 1038 C C . GLU A 1 129 ? 0.544 27.188 8.516 1 93.69 129 GLU A C 1
ATOM 1040 O O . GLU A 1 129 ? 1.699 27.125 8.086 1 93.69 129 GLU A O 1
ATOM 1045 N N . ILE A 1 130 ? -0.199 26.172 8.602 1 93.25 130 ILE A N 1
ATOM 1046 C CA . ILE A 1 130 ? 0.242 24.828 8.219 1 93.25 130 ILE A CA 1
ATOM 1047 C C . ILE A 1 130 ? 0.418 24.75 6.707 1 93.25 130 ILE A C 1
ATOM 1049 O O . ILE A 1 130 ? 1.438 24.266 6.219 1 93.25 130 ILE A O 1
ATOM 1053 N N . HIS A 1 131 ? -0.574 25.25 6.027 1 94.44 131 HIS A N 1
ATOM 1054 C CA . HIS A 1 131 ? -0.525 25.266 4.57 1 94.44 131 HIS A CA 1
ATOM 1055 C C . HIS A 1 131 ? 0.71 26 4.07 1 94.44 131 HIS A C 1
ATOM 1057 O O . HIS A 1 131 ? 1.393 25.531 3.156 1 94.44 131 HIS A O 1
ATOM 1063 N N . ALA A 1 132 ? 1.005 27.141 4.652 1 94.56 132 ALA A N 1
ATOM 1064 C CA . ALA A 1 132 ? 2.141 27.969 4.25 1 94.56 132 ALA A CA 1
ATOM 1065 C C . ALA A 1 132 ? 3.461 27.234 4.488 1 94.56 132 ALA A C 1
ATOM 1067 O O . ALA A 1 132 ? 4.379 27.312 3.67 1 94.56 132 ALA A O 1
ATOM 1068 N N . LYS A 1 133 ? 3.553 26.594 5.621 1 94.94 133 LYS A N 1
ATOM 1069 C CA . LYS A 1 133 ? 4.773 25.859 5.934 1 94.94 133 LYS A CA 1
ATOM 1070 C C . LYS A 1 133 ? 4.996 24.719 4.938 1 94.94 133 LYS A C 1
ATOM 1072 O O . LYS A 1 133 ? 6.129 24.469 4.52 1 94.94 133 LYS A O 1
ATOM 1077 N N . ILE A 1 134 ? 3.939 24.031 4.566 1 95.19 134 ILE A N 1
ATOM 1078 C CA . ILE A 1 134 ? 4.051 22.953 3.584 1 95.19 134 ILE A CA 1
ATOM 1079 C C . ILE A 1 134 ? 4.445 23.531 2.229 1 95.19 134 ILE A C 1
ATOM 1081 O O . ILE A 1 134 ? 5.281 22.969 1.521 1 95.19 134 ILE A O 1
ATOM 1085 N N . ALA A 1 135 ? 3.867 24.625 1.882 1 95.12 135 ALA A N 1
ATOM 1086 C CA . ALA A 1 135 ? 4.184 25.297 0.624 1 95.12 135 ALA A CA 1
ATOM 1087 C C . ALA A 1 135 ? 5.664 25.641 0.546 1 95.12 135 ALA A C 1
ATOM 1089 O O . ALA A 1 135 ? 6.266 25.594 -0.528 1 95.12 135 ALA A O 1
ATOM 1090 N N . LEU A 1 136 ? 6.238 25.984 1.652 1 94.38 136 LEU A N 1
ATOM 1091 C CA . LEU A 1 136 ? 7.652 26.359 1.712 1 94.38 136 LEU A CA 1
ATOM 1092 C C . LEU A 1 136 ? 8.539 25.156 1.41 1 94.38 136 LEU A C 1
ATOM 1094 O O . LEU A 1 136 ? 9.633 25.297 0.863 1 94.38 136 LEU A O 1
ATOM 1098 N N . LEU A 1 137 ? 8.047 23.984 1.786 1 94.56 137 LEU A N 1
ATOM 1099 C CA . LEU A 1 137 ? 8.805 22.766 1.515 1 94.56 137 LEU A CA 1
ATOM 1100 C C . LEU A 1 137 ? 8.891 22.5 0.015 1 94.56 137 LEU A C 1
ATOM 1102 O O . LEU A 1 137 ? 9.828 21.844 -0.452 1 94.56 137 LEU A O 1
ATOM 1106 N N . ILE A 1 138 ? 7.883 22.906 -0.757 1 92.69 138 ILE A N 1
ATOM 1107 C CA . ILE A 1 138 ? 7.848 22.719 -2.203 1 92.69 138 ILE A CA 1
ATOM 1108 C C . ILE A 1 138 ? 8.688 23.797 -2.885 1 92.69 138 ILE A C 1
ATOM 1110 O O . ILE A 1 138 ? 9.414 23.516 -3.84 1 92.69 138 ILE A O 1
ATOM 1114 N N . ALA A 1 139 ? 8.445 25.141 -2.504 1 81.75 139 ALA A N 1
ATOM 1115 C CA . ALA A 1 139 ? 9.047 26.312 -3.109 1 81.75 139 ALA A CA 1
ATOM 1116 C C . ALA A 1 139 ? 10.547 26.359 -2.854 1 81.75 139 ALA A C 1
ATOM 1118 O O . ALA A 1 139 ? 11.297 27 -3.598 1 81.75 139 ALA A O 1
ATOM 1119 N N . LYS A 1 140 ? 11 25.859 -1.686 1 64.38 140 LYS A N 1
ATOM 1120 C CA . LYS A 1 140 ? 12.414 26.062 -1.379 1 64.38 140 LYS A CA 1
ATOM 1121 C C . LYS A 1 140 ? 13.305 25.594 -2.529 1 64.38 140 LYS A C 1
ATOM 1123 O O . LYS A 1 140 ? 14.531 25.719 -2.467 1 64.38 140 LYS A O 1
ATOM 1128 N N . SER A 1 141 ? 12.984 25.875 -3.822 1 42.69 141 SER A N 1
ATOM 1129 C CA . SER A 1 141 ? 14.07 26.062 -4.781 1 42.69 141 SER A CA 1
ATOM 1130 C C . SER A 1 141 ? 14.617 27.484 -4.723 1 42.69 141 SER A C 1
ATOM 1132 O O . SER A 1 141 ? 13.852 28.453 -4.574 1 42.69 141 SER A O 1
ATOM 1134 N N . MET B 1 1 ? -15.852 -13.492 -20.594 1 68.5 1 MET B N 1
ATOM 1135 C CA . MET B 1 1 ? -15.953 -12.453 -19.578 1 68.5 1 MET B CA 1
ATOM 1136 C C . MET B 1 1 ? -14.969 -12.711 -18.438 1 68.5 1 MET B C 1
ATOM 1138 O O . MET B 1 1 ? -14.625 -13.859 -18.156 1 68.5 1 MET B O 1
ATOM 1142 N N . MET B 1 2 ? -14.305 -11.68 -17.812 1 80.56 2 MET B N 1
ATOM 1143 C CA . MET B 1 2 ? -13.312 -11.844 -16.766 1 80.56 2 MET B CA 1
ATOM 1144 C C . MET B 1 2 ? -13.945 -12.398 -15.492 1 80.56 2 MET B C 1
ATOM 1146 O O . MET B 1 2 ? -15.039 -11.984 -15.109 1 80.56 2 MET B O 1
ATOM 1150 N N . THR B 1 3 ? -13.398 -13.406 -15.07 1 91.75 3 THR B N 1
ATOM 1151 C CA . THR B 1 3 ? -13.875 -14.016 -13.836 1 91.75 3 THR B CA 1
ATOM 1152 C C . THR B 1 3 ? -13.594 -13.102 -12.641 1 91.75 3 THR B C 1
ATOM 1154 O O . THR B 1 3 ? -12.461 -12.672 -12.438 1 91.75 3 THR B O 1
ATOM 1157 N N . VAL B 1 4 ? -14.656 -12.711 -11.961 1 97.06 4 VAL B N 1
ATOM 1158 C CA . VAL B 1 4 ? -14.539 -11.969 -10.703 1 97.06 4 VAL B CA 1
ATOM 1159 C C . VAL B 1 4 ? -14.766 -12.914 -9.523 1 97.06 4 VAL B C 1
ATOM 1161 O O . VAL B 1 4 ? -15.812 -13.562 -9.438 1 97.06 4 VAL B O 1
ATOM 1164 N N . HIS B 1 5 ? -13.789 -13.062 -8.664 1 98.19 5 HIS B N 1
ATOM 1165 C CA . HIS B 1 5 ? -13.906 -13.828 -7.43 1 98.19 5 HIS B CA 1
ATOM 1166 C C . HIS B 1 5 ? -14.305 -12.938 -6.262 1 98.19 5 HIS B C 1
ATOM 1168 O O . HIS B 1 5 ? -13.805 -11.812 -6.133 1 98.19 5 HIS B O 1
ATOM 1174 N N . SER B 1 6 ? -15.188 -13.438 -5.434 1 98.19 6 SER B N 1
ATOM 1175 C CA . SER B 1 6 ? -15.68 -12.633 -4.32 1 98.19 6 SER B CA 1
ATOM 1176 C C . SER B 1 6 ? -15.648 -13.422 -3.014 1 98.19 6 SER B C 1
ATOM 1178 O O . SER B 1 6 ? -15.992 -14.602 -2.984 1 98.19 6 SER B O 1
ATOM 1180 N N . LEU B 1 7 ? -15.211 -12.773 -1.902 1 98.25 7 LEU B N 1
ATOM 1181 C CA . LEU B 1 7 ? -15.312 -13.312 -0.551 1 98.25 7 LEU B CA 1
ATOM 1182 C C . LEU B 1 7 ? -15.523 -12.195 0.466 1 98.25 7 LEU B C 1
ATOM 1184 O O . LEU B 1 7 ? -15.398 -11.016 0.132 1 98.25 7 LEU B O 1
ATOM 1188 N N . THR B 1 8 ? -15.852 -12.609 1.665 1 98.31 8 THR B N 1
ATOM 1189 C CA . THR B 1 8 ? -16.078 -11.602 2.695 1 98.31 8 THR B CA 1
ATOM 1190 C C . THR B 1 8 ? -14.969 -11.641 3.746 1 98.31 8 THR B C 1
ATOM 1192 O O . THR B 1 8 ? -14.297 -12.656 3.91 1 98.31 8 THR B O 1
ATOM 1195 N N . TYR B 1 9 ? -14.789 -10.555 4.359 1 98.75 9 TYR B N 1
ATOM 1196 C CA . TYR B 1 9 ? -13.812 -10.398 5.43 1 98.75 9 TYR B CA 1
ATOM 1197 C C . TYR B 1 9 ? -14.344 -9.492 6.527 1 98.75 9 TYR B C 1
ATOM 1199 O O . TYR B 1 9 ? -14.773 -8.367 6.254 1 98.75 9 TYR B O 1
ATOM 1207 N N . ARG B 1 10 ? -14.305 -9.953 7.742 1 98.75 10 ARG B N 1
ATOM 1208 C CA . ARG B 1 10 ? -14.68 -9.141 8.898 1 98.75 10 ARG B CA 1
ATOM 1209 C C . ARG B 1 10 ? -13.469 -8.375 9.43 1 98.75 10 ARG B C 1
ATOM 1211 O O . ARG B 1 10 ? -12.484 -8.977 9.844 1 98.75 10 ARG B O 1
ATOM 1218 N N . VAL B 1 11 ? -13.609 -7.07 9.445 1 98.88 11 VAL B N 1
ATOM 1219 C CA . VAL B 1 11 ? -12.508 -6.23 9.906 1 98.88 11 VAL B CA 1
ATOM 1220 C C . VAL B 1 11 ? -12.195 -6.555 11.367 1 98.88 11 VAL B C 1
ATOM 1222 O O . VAL B 1 11 ? -13.094 -6.586 12.211 1 98.88 11 VAL B O 1
ATOM 1225 N N . ARG B 1 12 ? -10.977 -6.734 11.633 1 98.69 12 ARG B N 1
ATOM 1226 C CA . ARG B 1 12 ? -10.508 -7.031 12.984 1 98.69 12 ARG B CA 1
ATOM 1227 C C . ARG B 1 12 ? -10.078 -5.758 13.703 1 98.69 12 ARG B C 1
ATOM 1229 O O . ARG B 1 12 ? -9.727 -4.766 13.062 1 98.69 12 ARG B O 1
ATOM 1236 N N . TYR B 1 13 ? -10.008 -5.848 15.047 1 98.31 13 TYR B N 1
ATOM 1237 C CA . TYR B 1 13 ? -9.516 -4.73 15.844 1 98.31 13 TYR B CA 1
ATOM 1238 C C . TYR B 1 13 ? -8.094 -4.359 15.445 1 98.31 13 TYR B C 1
ATOM 1240 O O . TYR B 1 13 ? -7.758 -3.176 15.336 1 98.31 13 TYR B O 1
ATOM 1248 N N . ALA B 1 14 ? -7.227 -5.293 15.125 1 98 14 ALA B N 1
ATOM 1249 C CA . ALA B 1 14 ? -5.809 -5.121 14.812 1 98 14 ALA B CA 1
ATOM 1250 C C . ALA B 1 14 ? -5.625 -4.438 13.461 1 98 14 ALA B C 1
ATOM 1252 O O . ALA B 1 14 ? -4.535 -3.951 13.148 1 98 14 ALA B O 1
ATOM 1253 N N . ASP B 1 15 ? -6.684 -4.402 12.656 1 98.56 15 ASP B N 1
ATOM 1254 C CA . ASP B 1 15 ? -6.609 -3.771 11.344 1 98.56 15 ASP B CA 1
ATOM 1255 C C . ASP B 1 15 ? -6.719 -2.254 11.453 1 98.56 15 ASP B C 1
ATOM 1257 O O . ASP B 1 15 ? -6.441 -1.533 10.492 1 98.56 15 ASP B O 1
ATOM 1261 N N . THR B 1 16 ? -7.254 -1.749 12.594 1 98.44 16 THR B N 1
ATOM 1262 C CA . THR B 1 16 ? -7.594 -0.337 12.734 1 98.44 16 THR B CA 1
ATOM 1263 C C . THR B 1 16 ? -6.445 0.437 13.367 1 98.44 16 THR B C 1
ATOM 1265 O O . THR B 1 16 ? -5.477 -0.16 13.852 1 98.44 16 THR B O 1
ATOM 1268 N N . ASP B 1 17 ? -6.531 1.744 13.242 1 96.5 17 ASP B N 1
ATOM 1269 C CA . ASP B 1 17 ? -5.5 2.605 13.82 1 96.5 17 ASP B CA 1
ATOM 1270 C C . ASP B 1 17 ? -6.105 3.596 14.812 1 96.5 17 ASP B C 1
ATOM 1272 O O . ASP B 1 17 ? -7.27 3.461 15.203 1 96.5 17 ASP B O 1
ATOM 1276 N N . ALA B 1 18 ? -5.297 4.555 15.336 1 91.88 18 ALA B N 1
ATOM 1277 C CA . ALA B 1 18 ? -5.699 5.492 16.375 1 91.88 18 ALA B CA 1
ATOM 1278 C C . ALA B 1 18 ? -6.855 6.375 15.906 1 91.88 18 ALA B C 1
ATOM 1280 O O . ALA B 1 18 ? -7.559 6.969 16.719 1 91.88 18 ALA B O 1
ATOM 1281 N N . GLY B 1 19 ? -7.082 6.43 14.547 1 91.06 19 GLY B N 1
ATOM 1282 C CA . GLY B 1 19 ? -8.18 7.207 14 1 91.06 19 GLY B CA 1
ATOM 1283 C C . GLY B 1 19 ? -9.5 6.461 14.008 1 91.06 19 GLY B C 1
ATOM 1284 O O . GLY B 1 19 ? -10.531 7.012 13.609 1 91.06 19 GLY B O 1
ATOM 1285 N N . GLY B 1 20 ? -9.469 5.191 14.445 1 94.25 20 GLY B N 1
ATOM 1286 C CA . GLY B 1 20 ? -10.68 4.402 14.539 1 94.25 20 GLY B CA 1
ATOM 1287 C C . GLY B 1 20 ? -11.109 3.801 13.211 1 94.25 20 GLY B C 1
ATOM 1288 O O . GLY B 1 20 ? -12.258 3.398 13.047 1 94.25 20 GLY B O 1
ATOM 1289 N N . VAL B 1 21 ? -10.266 3.812 12.289 1 97.62 21 VAL B N 1
ATOM 1290 C CA . VAL B 1 21 ? -10.57 3.275 10.961 1 97.62 21 VAL B CA 1
ATOM 1291 C C . VAL B 1 21 ? -9.492 2.273 10.555 1 97.62 21 VAL B C 1
ATOM 1293 O O . VAL B 1 21 ? -8.445 2.186 11.188 1 97.62 21 VAL B O 1
ATOM 1296 N N . VAL B 1 22 ? -9.773 1.477 9.555 1 98.81 22 VAL B N 1
ATOM 1297 C CA . VAL B 1 22 ? -8.766 0.555 9.047 1 98.81 22 VAL B CA 1
ATOM 1298 C C . VAL B 1 22 ? -7.555 1.339 8.547 1 98.81 22 VAL B C 1
ATOM 1300 O O . VAL B 1 22 ? -7.699 2.289 7.77 1 98.81 22 VAL B O 1
ATOM 1303 N N . TYR B 1 23 ? -6.414 0.921 8.945 1 98.75 23 TYR B N 1
ATOM 1304 C CA . TYR B 1 23 ? -5.152 1.524 8.539 1 98.75 23 TYR B CA 1
ATOM 1305 C C . TYR B 1 23 ? -4.914 1.333 7.047 1 98.75 23 TYR B C 1
ATOM 1307 O O . TYR B 1 23 ? -5.16 0.252 6.508 1 98.75 23 TYR B O 1
ATOM 1315 N N . ASN B 1 24 ? -4.449 2.355 6.375 1 98.69 24 ASN B N 1
ATOM 1316 C CA . ASN B 1 24 ? -4.375 2.365 4.918 1 98.69 24 ASN B CA 1
ATOM 1317 C C . ASN B 1 24 ? -3.568 1.184 4.387 1 98.69 24 ASN B C 1
ATOM 1319 O O . ASN B 1 24 ? -3.924 0.589 3.369 1 98.69 24 ASN B O 1
ATOM 1323 N N . ALA B 1 25 ? -2.492 0.831 5.039 1 98.81 25 ALA B N 1
ATOM 1324 C CA . ALA B 1 25 ? -1.628 -0.245 4.562 1 98.81 25 ALA B CA 1
ATOM 1325 C C . ALA B 1 25 ? -2.344 -1.592 4.625 1 98.81 25 ALA B C 1
ATOM 1327 O O . ALA B 1 25 ? -2.029 -2.506 3.857 1 98.81 25 ALA B O 1
ATOM 1328 N N . ASN B 1 26 ? -3.258 -1.731 5.477 1 98.88 26 ASN B N 1
ATOM 1329 C CA . ASN B 1 26 ? -3.908 -3.02 5.691 1 98.88 26 ASN B CA 1
ATOM 1330 C C . ASN B 1 26 ? -4.801 -3.4 4.516 1 98.88 26 ASN B C 1
ATOM 1332 O O . ASN B 1 26 ? -5.16 -4.57 4.352 1 98.88 26 ASN B O 1
ATOM 1336 N N . TYR B 1 27 ? -5.164 -2.467 3.693 1 98.94 27 TYR B N 1
ATOM 1337 C CA . TYR B 1 27 ? -5.961 -2.791 2.516 1 98.94 27 TYR B CA 1
ATOM 1338 C C . TYR B 1 27 ? -5.164 -3.648 1.539 1 98.94 27 TYR B C 1
ATOM 1340 O O . TYR B 1 27 ? -5.738 -4.449 0.795 1 98.94 27 TYR B O 1
ATOM 1348 N N . LEU B 1 28 ? -3.855 -3.525 1.551 1 98.94 28 LEU B N 1
ATOM 1349 C CA . LEU B 1 28 ? -3.027 -4.418 0.747 1 98.94 28 LEU B CA 1
ATOM 1350 C C . LEU B 1 28 ? -3.105 -5.848 1.269 1 98.94 28 LEU B C 1
ATOM 1352 O O . LEU B 1 28 ? -3.037 -6.801 0.49 1 98.94 28 LEU B O 1
ATOM 1356 N N . LYS B 1 29 ? -3.25 -6.008 2.547 1 98.75 29 LYS B N 1
ATOM 1357 C CA . LYS B 1 29 ? -3.477 -7.336 3.104 1 98.75 29 LYS B CA 1
ATOM 1358 C C . LYS B 1 29 ? -4.801 -7.918 2.615 1 98.75 29 LYS B C 1
ATOM 1360 O O . LYS B 1 29 ? -4.891 -9.117 2.328 1 98.75 29 LYS B O 1
ATOM 1365 N N . TYR B 1 30 ? -5.785 -7.078 2.537 1 98.94 30 TYR B N 1
ATOM 1366 C CA . TYR B 1 30 ? -7.074 -7.535 2.029 1 98.94 30 TYR B CA 1
ATOM 1367 C C . TYR B 1 30 ? -6.969 -7.957 0.568 1 98.94 30 TYR B C 1
ATOM 1369 O O . TYR B 1 30 ? -7.562 -8.953 0.157 1 98.94 30 TYR B O 1
ATOM 1377 N N . PHE B 1 31 ? -6.223 -7.113 -0.246 1 98.94 31 PHE B N 1
ATOM 1378 C CA . PHE B 1 31 ? -5.953 -7.52 -1.621 1 98.94 31 PHE B CA 1
ATOM 1379 C C . PHE B 1 31 ? -5.34 -8.914 -1.665 1 98.94 31 PHE B C 1
ATOM 1381 O O . PHE B 1 31 ? -5.75 -9.75 -2.475 1 98.94 31 PHE B O 1
ATOM 1388 N N . GLU B 1 32 ? -4.391 -9.172 -0.819 1 98.69 32 GLU B N 1
ATOM 1389 C CA . GLU B 1 32 ? -3.707 -10.461 -0.777 1 98.69 32 GLU B CA 1
ATOM 1390 C C . GLU B 1 32 ? -4.676 -11.586 -0.423 1 98.69 32 GLU B C 1
ATOM 1392 O O . GLU B 1 32 ? -4.617 -12.672 -1.009 1 98.69 32 GLU B O 1
ATOM 1397 N N . ILE B 1 33 ? -5.5 -11.344 0.58 1 98.62 33 ILE B N 1
ATOM 1398 C CA . ILE B 1 33 ? -6.504 -12.336 0.962 1 98.62 33 ILE B CA 1
ATOM 1399 C C . ILE B 1 33 ? -7.359 -12.695 -0.249 1 98.62 33 ILE B C 1
ATOM 1401 O O . ILE B 1 33 ? -7.547 -13.875 -0.555 1 98.62 33 ILE B O 1
ATOM 1405 N N . GLY B 1 34 ? -7.844 -11.656 -0.939 1 98.69 34 GLY B N 1
ATOM 1406 C CA . GLY B 1 34 ? -8.656 -11.875 -2.125 1 98.69 34 GLY B CA 1
ATOM 1407 C C . GLY B 1 34 ? -7.93 -12.641 -3.213 1 98.69 34 GLY B C 1
ATOM 1408 O O . GLY B 1 34 ? -8.445 -13.633 -3.732 1 98.69 34 GLY B O 1
ATOM 1409 N N . ARG B 1 35 ? -6.762 -12.227 -3.562 1 98.25 35 ARG B N 1
ATOM 1410 C CA . ARG B 1 35 ? -5.984 -12.836 -4.637 1 98.25 35 ARG B CA 1
ATOM 1411 C C . ARG B 1 35 ? -5.613 -14.273 -4.297 1 98.25 35 ARG B C 1
ATOM 1413 O O . ARG B 1 35 ? -5.688 -15.156 -5.148 1 98.25 35 ARG B O 1
ATOM 1420 N N . SER B 1 36 ? -5.215 -14.492 -3.037 1 97.94 36 SER B N 1
ATOM 1421 C CA . SER B 1 36 ? -4.805 -15.828 -2.607 1 97.94 36 SER B CA 1
ATOM 1422 C C . SER B 1 36 ? -5.961 -16.812 -2.701 1 97.94 36 SER B C 1
ATOM 1424 O O . SER B 1 36 ? -5.781 -17.938 -3.176 1 97.94 36 SER B O 1
ATOM 1426 N N . GLU B 1 37 ? -7.125 -16.391 -2.322 1 98.31 37 GLU B N 1
ATOM 1427 C CA . GLU B 1 37 ? -8.273 -17.297 -2.352 1 98.31 37 GLU B CA 1
ATOM 1428 C C . GLU B 1 37 ? -8.766 -17.516 -3.779 1 98.31 37 GLU B C 1
ATOM 1430 O O . GLU B 1 37 ? -9.227 -18.609 -4.121 1 98.31 37 GLU B O 1
ATOM 1435 N N . MET B 1 38 ? -8.742 -16.516 -4.598 1 97.88 38 MET B N 1
ATOM 1436 C CA . MET B 1 38 ? -9.062 -16.703 -6.012 1 97.88 38 MET B CA 1
ATOM 1437 C C . MET B 1 38 ? -8.141 -17.75 -6.641 1 97.88 38 MET B C 1
ATOM 1439 O O . MET B 1 38 ? -8.602 -18.656 -7.32 1 97.88 38 MET B O 1
ATOM 1443 N N . MET B 1 39 ? -6.871 -17.562 -6.391 1 97.25 39 MET B N 1
ATOM 1444 C CA . MET B 1 39 ? -5.875 -18.484 -6.941 1 97.25 39 MET B CA 1
ATOM 1445 C C . MET B 1 39 ? -6.105 -19.906 -6.434 1 97.25 39 MET B C 1
ATOM 1447 O O . MET B 1 39 ? -6.051 -20.859 -7.207 1 97.25 39 MET B O 1
ATOM 1451 N N . ARG B 1 40 ? -6.332 -19.984 -5.145 1 97.31 40 ARG B N 1
ATOM 1452 C CA . ARG B 1 40 ? -6.566 -21.297 -4.539 1 97.31 40 ARG B CA 1
ATOM 1453 C C . ARG B 1 40 ? -7.754 -21.984 -5.191 1 97.31 40 ARG B C 1
ATOM 1455 O O . ARG B 1 40 ? -7.695 -23.188 -5.488 1 97.31 40 ARG B O 1
ATOM 1462 N N . GLU B 1 41 ? -8.797 -21.312 -5.461 1 97.19 41 GLU B N 1
ATOM 1463 C CA . GLU B 1 41 ? -10.039 -21.875 -5.961 1 97.19 41 GLU B CA 1
ATOM 1464 C C . GLU B 1 41 ? -9.945 -22.219 -7.445 1 97.19 41 GLU B C 1
ATOM 1466 O O . GLU B 1 41 ? -10.516 -23.203 -7.906 1 97.19 41 GLU B O 1
ATOM 1471 N N . HIS B 1 42 ? -9.219 -21.422 -8.203 1 96.38 42 HIS B N 1
ATOM 1472 C CA . HIS B 1 42 ? -9.352 -21.531 -9.648 1 96.38 42 HIS B CA 1
ATOM 1473 C C . HIS B 1 42 ? -8.047 -21.969 -10.297 1 96.38 42 HIS B C 1
ATOM 1475 O O . HIS B 1 42 ? -8.031 -22.391 -11.453 1 96.38 42 HIS B O 1
ATOM 1481 N N . VAL B 1 43 ? -6.93 -21.844 -9.648 1 95.88 43 VAL B N 1
ATOM 1482 C CA . VAL B 1 43 ? -5.625 -22.156 -10.219 1 95.88 43 VAL B CA 1
ATOM 1483 C C . VAL B 1 43 ? -4.898 -23.156 -9.328 1 95.88 43 VAL B C 1
ATOM 1485 O O . VAL B 1 43 ? -4.898 -24.359 -9.602 1 95.88 43 VAL B O 1
ATOM 1488 N N . CYS B 1 44 ? -4.359 -22.734 -8.281 1 95.25 44 CYS B N 1
ATOM 1489 C CA . CYS B 1 44 ? -3.691 -23.484 -7.23 1 95.25 44 CYS B CA 1
ATOM 1490 C C . CYS B 1 44 ? -3.297 -22.578 -6.074 1 95.25 44 CYS B C 1
ATOM 1492 O O . CYS B 1 44 ? -3.371 -21.359 -6.188 1 95.25 44 CYS B O 1
ATOM 1494 N N . SER B 1 45 ? -2.941 -23.203 -4.973 1 95.5 45 SER B N 1
ATOM 1495 C CA . SER B 1 45 ? -2.48 -22.391 -3.857 1 95.5 45 SER B CA 1
ATOM 1496 C C . SER B 1 45 ? -1.106 -21.781 -4.141 1 95.5 45 SER B C 1
ATOM 1498 O O . SER B 1 45 ? -0.332 -22.344 -4.926 1 95.5 45 SER B O 1
ATOM 1500 N N . TYR B 1 46 ? -0.813 -20.734 -3.506 1 92.44 46 TYR B N 1
ATOM 1501 C CA . TYR B 1 46 ? 0.499 -20.109 -3.641 1 92.44 46 TYR B CA 1
ATOM 1502 C C . TYR B 1 46 ? 1.601 -21.047 -3.178 1 92.44 46 TYR B C 1
ATOM 1504 O O . TYR B 1 46 ? 2.723 -21 -3.689 1 92.44 46 TYR B O 1
ATOM 1512 N N . LYS B 1 47 ? 1.271 -21.859 -2.279 1 93.62 47 LYS B N 1
ATOM 1513 C CA . LYS B 1 47 ? 2.238 -22.828 -1.771 1 93.62 47 LYS B CA 1
ATOM 1514 C C . LYS B 1 47 ? 2.725 -23.75 -2.883 1 93.62 47 LYS B C 1
ATOM 1516 O O . LYS B 1 47 ? 3.908 -24.094 -2.939 1 93.62 47 LYS B O 1
ATOM 1521 N N . VAL B 1 48 ? 1.833 -24.172 -3.74 1 92.94 48 VAL B N 1
ATOM 1522 C CA . VAL B 1 48 ? 2.172 -25.047 -4.859 1 92.94 48 VAL B CA 1
ATOM 1523 C C . VAL B 1 48 ? 3.17 -24.344 -5.777 1 92.94 48 VAL B C 1
ATOM 1525 O O . VAL B 1 48 ? 4.133 -24.953 -6.242 1 92.94 48 VAL B O 1
ATOM 1528 N N . ILE B 1 49 ? 2.98 -23.062 -5.992 1 92.62 49 ILE B N 1
ATOM 1529 C CA . ILE B 1 49 ? 3.859 -22.281 -6.844 1 92.62 49 ILE B CA 1
ATOM 1530 C C . ILE B 1 49 ? 5.23 -22.141 -6.188 1 92.62 49 ILE B C 1
ATOM 1532 O O . ILE B 1 49 ? 6.262 -22.328 -6.84 1 92.62 49 ILE B O 1
ATOM 1536 N N . GLU B 1 50 ? 5.219 -21.859 -4.953 1 92.12 50 GLU B N 1
ATOM 1537 C CA . GLU B 1 50 ? 6.461 -21.734 -4.195 1 92.12 50 GLU B CA 1
ATOM 1538 C C . GLU B 1 50 ? 7.242 -23.031 -4.188 1 92.12 50 GLU B C 1
ATOM 1540 O O . GLU B 1 50 ? 8.469 -23.031 -4.305 1 92.12 50 GLU B O 1
ATOM 1545 N N . ASP B 1 51 ? 6.562 -24.188 -4.051 1 92.69 51 ASP B N 1
ATOM 1546 C CA . ASP B 1 51 ? 7.191 -25.5 -4.043 1 92.69 51 ASP B CA 1
ATOM 1547 C C . ASP B 1 51 ? 7.855 -25.797 -5.387 1 92.69 51 ASP B C 1
ATOM 1549 O O . ASP B 1 51 ? 8.797 -26.594 -5.457 1 92.69 51 ASP B O 1
ATOM 1553 N N . ALA B 1 52 ? 7.398 -25.188 -6.379 1 91.62 52 ALA B N 1
ATOM 1554 C CA . ALA B 1 52 ? 7.977 -25.344 -7.711 1 91.62 52 ALA B CA 1
ATOM 1555 C C . ALA B 1 52 ? 9.188 -24.422 -7.895 1 91.62 52 ALA B C 1
ATOM 1557 O O . ALA B 1 52 ? 9.773 -24.375 -8.977 1 91.62 52 ALA B O 1
ATOM 1558 N N . GLY B 1 53 ? 9.523 -23.656 -6.863 1 92.44 53 GLY B N 1
ATOM 1559 C CA . GLY B 1 53 ? 10.695 -22.812 -6.891 1 92.44 53 GLY B CA 1
ATOM 1560 C C . GLY B 1 53 ? 10.422 -21.438 -7.484 1 92.44 53 GLY B C 1
ATOM 1561 O O . GLY B 1 53 ? 11.352 -20.75 -7.918 1 92.44 53 GLY B O 1
ATOM 1562 N N . ILE B 1 54 ? 9.164 -21.078 -7.586 1 94.38 54 ILE B N 1
ATOM 1563 C CA . ILE B 1 54 ? 8.781 -19.797 -8.195 1 94.38 54 ILE B CA 1
ATOM 1564 C C . ILE B 1 54 ? 8.125 -18.906 -7.156 1 94.38 54 ILE B C 1
ATOM 1566 O O . ILE B 1 54 ? 7.324 -19.375 -6.336 1 94.38 54 ILE B O 1
ATOM 1570 N N . LEU B 1 55 ? 8.5 -17.656 -7.137 1 94.44 55 LEU B N 1
ATOM 1571 C CA . LEU B 1 55 ? 7.859 -16.609 -6.332 1 94.44 55 LEU B CA 1
ATOM 1572 C C . LEU B 1 55 ? 7.156 -15.594 -7.219 1 94.44 55 LEU B C 1
ATOM 1574 O O . LEU B 1 55 ? 7.559 -15.375 -8.359 1 94.44 55 LEU B O 1
ATOM 1578 N N . LEU B 1 56 ? 6.102 -15.023 -6.719 1 95.69 56 LEU B N 1
ATOM 1579 C CA . LEU B 1 56 ? 5.352 -13.984 -7.406 1 95.69 56 LEU B CA 1
ATOM 1580 C C . LEU B 1 56 ? 5.34 -12.695 -6.59 1 95.69 56 LEU B C 1
ATOM 1582 O O . LEU B 1 56 ? 4.285 -12.25 -6.137 1 95.69 56 LEU B O 1
ATOM 1586 N N . PRO B 1 57 ? 6.453 -12.102 -6.434 1 97.19 57 PRO B N 1
ATOM 1587 C CA . PRO B 1 57 ? 6.488 -10.875 -5.633 1 97.19 57 PRO B CA 1
ATOM 1588 C C . PRO B 1 57 ? 5.66 -9.75 -6.246 1 97.19 57 PRO B C 1
ATOM 1590 O O . PRO B 1 57 ? 5.516 -9.68 -7.469 1 97.19 57 PRO B O 1
ATOM 1593 N N . VAL B 1 58 ? 5.125 -8.914 -5.422 1 98.62 58 VAL B N 1
ATOM 1594 C CA . VAL B 1 58 ? 4.48 -7.684 -5.867 1 98.62 58 VAL B CA 1
ATOM 1595 C C . VAL B 1 58 ? 5.531 -6.711 -6.395 1 98.62 58 VAL B C 1
ATOM 1597 O O . VAL B 1 58 ? 6.496 -6.391 -5.695 1 98.62 58 VAL B O 1
ATOM 1600 N N . THR B 1 59 ? 5.305 -6.215 -7.594 1 98.62 59 THR B N 1
ATOM 1601 C CA . THR B 1 59 ? 6.25 -5.27 -8.18 1 98.62 59 THR B CA 1
ATOM 1602 C C . THR B 1 59 ? 5.648 -3.867 -8.234 1 98.62 59 THR B C 1
ATOM 1604 O O . THR B 1 59 ? 6.367 -2.883 -8.414 1 98.62 59 THR B O 1
ATOM 1607 N N . GLU B 1 60 ? 4.352 -3.811 -8.164 1 98.88 60 GLU B N 1
ATOM 1608 C CA . GLU B 1 60 ? 3.607 -2.555 -8.102 1 98.88 60 GLU B CA 1
ATOM 1609 C C . GLU B 1 60 ? 2.316 -2.715 -7.305 1 98.88 60 GLU B C 1
ATOM 1611 O O . GLU B 1 60 ? 1.646 -3.744 -7.398 1 98.88 60 GLU B O 1
ATOM 1616 N N . SER B 1 61 ? 1.983 -1.732 -6.586 1 98.94 61 SER B N 1
ATOM 1617 C CA . SER B 1 61 ? 0.686 -1.69 -5.922 1 98.94 61 SER B CA 1
ATOM 1618 C C . SER B 1 61 ? 0.089 -0.288 -5.961 1 98.94 61 SER B C 1
ATOM 1620 O O . SER B 1 61 ? 0.811 0.704 -5.836 1 98.94 61 SER B O 1
ATOM 1622 N N . PHE B 1 62 ? -1.192 -0.245 -6.18 1 98.94 62 PHE B N 1
ATOM 1623 C CA . PHE B 1 62 ? -1.961 0.994 -6.188 1 98.94 62 PHE B CA 1
ATOM 1624 C C . PHE B 1 62 ? -3.27 0.827 -5.422 1 98.94 62 PHE B C 1
ATOM 1626 O O . PHE B 1 62 ? -3.943 -0.197 -5.555 1 98.94 62 PHE B O 1
ATOM 1633 N N . THR B 1 63 ? -3.613 1.824 -4.625 1 98.94 63 THR B N 1
ATOM 1634 C CA . THR B 1 63 ? -4.895 1.828 -3.926 1 98.94 63 THR B CA 1
ATOM 1635 C C . THR B 1 63 ? -5.52 3.219 -3.953 1 98.94 63 THR B C 1
ATOM 1637 O O . THR B 1 63 ? -4.848 4.215 -3.674 1 98.94 63 THR B O 1
ATOM 1640 N N . ARG B 1 64 ? -6.73 3.275 -4.32 1 98.94 64 ARG B N 1
ATOM 1641 C CA . ARG B 1 64 ? -7.582 4.441 -4.113 1 98.94 64 ARG B CA 1
ATOM 1642 C C . ARG B 1 64 ? -8.578 4.199 -2.979 1 98.94 64 ARG B C 1
ATOM 1644 O O . ARG B 1 64 ? -9.328 3.227 -3.006 1 98.94 64 ARG B O 1
ATOM 1651 N N . TYR B 1 65 ? -8.516 5.059 -2.008 1 98.81 65 TYR B N 1
ATOM 1652 C CA . TYR B 1 65 ? -9.391 4.953 -0.842 1 98.81 65 TYR B CA 1
ATOM 1653 C C . TYR B 1 65 ? -10.602 5.871 -0.978 1 98.81 65 TYR B C 1
ATOM 1655 O O . TYR B 1 65 ? -10.453 7.086 -1.13 1 98.81 65 TYR B O 1
ATOM 1663 N N . LYS B 1 66 ? -11.742 5.32 -0.864 1 98.19 66 LYS B N 1
ATOM 1664 C CA . LYS B 1 66 ? -12.953 6.09 -1.147 1 98.19 66 LYS B CA 1
ATOM 1665 C C . LYS B 1 66 ? -13.711 6.414 0.136 1 98.19 66 LYS B C 1
ATOM 1667 O O . LYS B 1 66 ? -14.266 7.504 0.274 1 98.19 66 LYS B O 1
ATOM 1672 N N . ALA B 1 67 ? -13.805 5.496 1.03 1 97.19 67 ALA B N 1
ATOM 1673 C CA . ALA B 1 67 ? -14.469 5.648 2.322 1 97.19 67 ALA B CA 1
ATOM 1674 C C . ALA B 1 67 ? -13.789 4.805 3.393 1 97.19 67 ALA B C 1
ATOM 1676 O O . ALA B 1 67 ? -13.164 3.787 3.084 1 97.19 67 ALA B O 1
ATOM 1677 N N . PRO B 1 68 ? -13.891 5.25 4.621 1 97.25 68 PRO B N 1
ATOM 1678 C CA . PRO B 1 68 ? -13.25 4.469 5.68 1 97.25 68 PRO B CA 1
ATOM 1679 C C . PRO B 1 68 ? -14 3.184 6.008 1 97.25 68 PRO B C 1
ATOM 1681 O O . PRO B 1 68 ? -15.219 3.117 5.84 1 97.25 68 PRO B O 1
ATOM 1684 N N . ALA B 1 69 ? -13.289 2.162 6.391 1 98.38 69 ALA B N 1
ATOM 1685 C CA . ALA B 1 69 ? -13.852 0.974 7.031 1 98.38 69 ALA B CA 1
ATOM 1686 C C . ALA B 1 69 ? -13.578 0.977 8.531 1 98.38 69 ALA B C 1
ATOM 1688 O O . ALA B 1 69 ? -12.578 1.54 8.984 1 98.38 69 ALA B O 1
ATOM 1689 N N . HIS B 1 70 ? -14.43 0.348 9.32 1 98.25 70 HIS B N 1
ATOM 1690 C CA . HIS B 1 70 ? -14.359 0.35 10.781 1 98.25 70 HIS B CA 1
ATOM 1691 C C . HIS B 1 70 ? -14.32 -1.07 11.328 1 98.25 70 HIS B C 1
ATOM 1693 O O . HIS B 1 70 ? -14.656 -2.025 10.625 1 98.25 70 HIS B O 1
ATOM 1699 N N . TYR B 1 71 ? -13.914 -1.137 12.586 1 98.62 71 TYR B N 1
ATOM 1700 C CA . TYR B 1 71 ? -13.961 -2.412 13.289 1 98.62 71 TYR B CA 1
ATOM 1701 C C . TYR B 1 71 ? -15.32 -3.074 13.133 1 98.62 71 TYR B C 1
ATOM 1703 O O . TYR B 1 71 ? -16.359 -2.41 13.227 1 98.62 71 TYR B O 1
ATOM 1711 N N . ASP B 1 72 ? -15.242 -4.395 12.844 1 98.31 72 ASP B N 1
ATOM 1712 C CA . ASP B 1 72 ? -16.406 -5.285 12.789 1 98.31 72 ASP B CA 1
ATOM 1713 C C . ASP B 1 72 ? -17.219 -5.051 11.523 1 98.31 72 ASP B C 1
ATOM 1715 O O . ASP B 1 72 ? -18.203 -5.738 11.281 1 98.31 72 ASP B O 1
ATOM 1719 N N . ASP B 1 73 ? -16.875 -4.094 10.656 1 98.31 73 ASP B N 1
ATOM 1720 C CA . ASP B 1 73 ? -17.484 -4.023 9.328 1 98.31 73 ASP B CA 1
ATOM 1721 C C . ASP B 1 73 ? -17.297 -5.332 8.57 1 98.31 73 ASP B C 1
ATOM 1723 O O . ASP B 1 73 ? -16.219 -5.945 8.625 1 98.31 73 ASP B O 1
ATOM 1727 N N . LEU B 1 74 ? -18.312 -5.824 7.914 1 98.56 74 LEU B N 1
ATOM 1728 C CA . LEU B 1 74 ? -18.172 -6.914 6.949 1 98.56 74 LEU B CA 1
ATOM 1729 C C . LEU B 1 74 ? -17.906 -6.367 5.551 1 98.56 74 LEU B C 1
ATOM 1731 O O . LEU B 1 74 ? -18.703 -5.605 5.008 1 98.56 74 LEU B O 1
ATOM 1735 N N . LEU B 1 75 ? -16.766 -6.766 4.969 1 98.81 75 LEU B N 1
ATOM 1736 C CA . LEU B 1 75 ? -16.344 -6.266 3.664 1 98.81 75 LEU B CA 1
ATOM 1737 C C . LEU B 1 75 ? -16.5 -7.344 2.596 1 98.81 75 LEU B C 1
ATOM 1739 O O . LEU B 1 75 ? -16.328 -8.531 2.879 1 98.81 75 LEU B O 1
ATOM 1743 N N . ILE B 1 76 ? -16.812 -6.918 1.404 1 98.75 76 ILE B N 1
ATOM 1744 C CA . ILE B 1 76 ? -16.75 -7.766 0.217 1 98.75 76 ILE B CA 1
ATOM 1745 C C . ILE B 1 76 ? -15.484 -7.457 -0.572 1 98.75 76 ILE B C 1
ATOM 1747 O O . ILE B 1 76 ? -15.258 -6.312 -0.972 1 98.75 76 ILE B O 1
ATOM 1751 N N . ILE B 1 77 ? -14.68 -8.438 -0.748 1 98.88 77 ILE B N 1
ATOM 1752 C CA . ILE B 1 77 ? -13.461 -8.305 -1.534 1 98.88 77 ILE B CA 1
ATOM 1753 C C . ILE B 1 77 ? -13.648 -8.977 -2.891 1 98.88 77 ILE B C 1
ATOM 1755 O O . ILE B 1 77 ? -13.797 -10.203 -2.969 1 98.88 77 ILE B O 1
ATOM 1759 N N . GLU B 1 78 ? -13.633 -8.18 -3.92 1 98.75 78 GLU B N 1
ATOM 1760 C CA . GLU B 1 78 ? -13.688 -8.688 -5.289 1 98.75 78 GLU B CA 1
ATOM 1761 C C . GLU B 1 78 ? -12.32 -8.625 -5.961 1 98.75 78 GLU B C 1
ATOM 1763 O O . GLU B 1 78 ? -11.633 -7.602 -5.883 1 98.75 78 GLU B O 1
ATOM 1768 N N . THR B 1 79 ? -11.945 -9.68 -6.586 1 98.75 79 THR B N 1
ATOM 1769 C CA . THR B 1 79 ? -10.641 -9.805 -7.215 1 98.75 79 THR B CA 1
ATOM 1770 C C . THR B 1 79 ? -10.773 -10.336 -8.641 1 98.75 79 THR B C 1
ATOM 1772 O O . THR B 1 79 ? -11.547 -11.258 -8.891 1 98.75 79 THR B O 1
ATOM 1775 N N . GLU B 1 80 ? -10.016 -9.773 -9.516 1 98.31 80 GLU B N 1
ATOM 1776 C CA . GLU B 1 80 ? -9.984 -10.234 -10.898 1 98.31 80 GLU B CA 1
ATOM 1777 C C . GLU B 1 80 ? -8.578 -10.117 -11.492 1 98.31 80 GLU B C 1
ATOM 1779 O O . GLU B 1 80 ? -7.844 -9.188 -11.156 1 98.31 80 GLU B O 1
ATOM 1784 N N . VAL B 1 81 ? -8.25 -11.086 -12.383 1 98.12 81 VAL B N 1
ATOM 1785 C CA . VAL B 1 81 ? -7.035 -10.93 -13.172 1 98.12 81 VAL B CA 1
ATOM 1786 C C . VAL B 1 81 ? -7.32 -10.055 -14.391 1 98.12 81 VAL B C 1
ATOM 1788 O O . VAL B 1 81 ? -8.188 -10.375 -15.211 1 98.12 81 VAL B O 1
ATOM 1791 N N . THR B 1 82 ? -6.508 -9.016 -14.508 1 97.75 82 THR B N 1
ATOM 1792 C CA . THR B 1 82 ? -6.863 -8.07 -15.555 1 97.75 82 THR B CA 1
ATOM 1793 C C . THR B 1 82 ? -5.801 -8.047 -16.656 1 97.75 82 THR B C 1
ATOM 1795 O O . THR B 1 82 ? -6.039 -7.523 -17.734 1 97.75 82 THR B O 1
ATOM 1798 N N . GLU B 1 83 ? -4.676 -8.531 -16.422 1 97.06 83 GLU B N 1
ATOM 1799 C CA . GLU B 1 83 ? -3.602 -8.641 -17.406 1 97.06 83 GLU B CA 1
ATOM 1800 C C . GLU B 1 83 ? -2.73 -9.867 -17.141 1 97.06 83 GLU B C 1
ATOM 1802 O O . GLU B 1 83 ? -2.42 -10.172 -15.984 1 97.06 83 GLU B O 1
ATOM 1807 N N . LEU B 1 84 ? -2.357 -10.531 -18.156 1 96.44 84 LEU B N 1
ATOM 1808 C CA . LEU B 1 84 ? -1.396 -11.625 -18.094 1 96.44 84 LEU B CA 1
ATOM 1809 C C . LEU B 1 84 ? -0.369 -11.508 -19.219 1 96.44 84 LEU B C 1
ATOM 1811 O O . LEU B 1 84 ? -0.727 -11.523 -20.406 1 96.44 84 LEU B O 1
ATOM 1815 N N . LYS B 1 85 ? 0.823 -11.32 -18.875 1 95.25 85 LYS B N 1
ATOM 1816 C CA . LYS B 1 85 ? 1.952 -11.289 -19.797 1 95.25 85 LYS B CA 1
ATOM 1817 C C . LYS B 1 85 ? 2.893 -12.469 -19.562 1 95.25 85 LYS B C 1
ATOM 1819 O O . LYS B 1 85 ? 2.574 -13.375 -18.781 1 95.25 85 LYS B O 1
ATOM 1824 N N . LYS B 1 86 ? 4.004 -12.492 -20.297 1 92.5 86 LYS B N 1
ATOM 1825 C CA . LYS B 1 86 ? 4.941 -13.609 -20.219 1 92.5 86 LYS B CA 1
ATOM 1826 C C . LYS B 1 86 ? 5.523 -13.75 -18.828 1 92.5 86 LYS B C 1
ATOM 1828 O O . LYS B 1 86 ? 5.629 -14.859 -18.297 1 92.5 86 LYS B O 1
ATOM 1833 N N . PHE B 1 87 ? 5.812 -12.562 -18.219 1 95.56 87 PHE B N 1
ATOM 1834 C CA . PHE B 1 87 ? 6.551 -12.625 -16.969 1 95.56 87 PHE B CA 1
ATOM 1835 C C . PHE B 1 87 ? 5.758 -11.977 -15.844 1 95.56 87 PHE B C 1
ATOM 1837 O O . PHE B 1 87 ? 6.172 -12.016 -14.68 1 95.56 87 PHE B O 1
ATOM 1844 N N . THR B 1 88 ? 4.578 -11.336 -16.203 1 96.88 88 THR B N 1
ATOM 1845 C CA . THR B 1 88 ? 3.889 -10.555 -15.188 1 96.88 88 THR B CA 1
ATOM 1846 C C . THR B 1 88 ? 2.381 -10.766 -15.273 1 96.88 88 THR B C 1
ATOM 1848 O O . THR B 1 88 ? 1.86 -11.164 -16.312 1 96.88 88 THR B O 1
ATOM 1851 N N . CYS B 1 89 ? 1.729 -10.547 -14.219 1 97.38 89 CYS B N 1
ATOM 1852 C CA . CYS B 1 89 ? 0.273 -10.547 -14.148 1 97.38 89 CYS B CA 1
ATOM 1853 C C . CYS B 1 89 ? -0.229 -9.414 -13.258 1 97.38 89 CYS B C 1
ATOM 1855 O O . CYS B 1 89 ? 0.449 -9.016 -12.312 1 97.38 89 CYS B O 1
ATOM 1857 N N . LYS B 1 90 ? -1.381 -8.938 -13.617 1 98.56 90 LYS B N 1
ATOM 1858 C CA . LYS B 1 90 ? -2.006 -7.84 -12.883 1 98.56 90 LYS B CA 1
ATOM 1859 C C . LYS B 1 90 ? -3.35 -8.266 -12.297 1 98.56 90 LYS B C 1
ATOM 1861 O O . LYS B 1 90 ? -4.191 -8.82 -13.008 1 98.56 90 LYS B O 1
ATOM 1866 N N . PHE B 1 91 ? -3.502 -8.031 -11.039 1 98.69 91 PHE B N 1
ATOM 1867 C CA . PHE B 1 91 ? -4.766 -8.25 -10.344 1 98.69 91 PHE B CA 1
ATOM 1868 C C . PHE B 1 91 ? -5.418 -6.918 -9.977 1 98.69 91 PHE B C 1
ATOM 1870 O O . PHE B 1 91 ? -4.742 -6 -9.516 1 98.69 91 PHE B O 1
ATOM 1877 N N . SER B 1 92 ? -6.703 -6.844 -10.141 1 98.81 92 SER B N 1
ATOM 1878 C CA . SER B 1 92 ? -7.484 -5.688 -9.711 1 98.81 92 SER B CA 1
ATOM 1879 C C . SER B 1 92 ? -8.438 -6.051 -8.578 1 98.81 92 SER B C 1
ATOM 1881 O O . SER B 1 92 ? -8.898 -7.191 -8.492 1 98.81 92 SER B O 1
ATOM 1883 N N . TYR B 1 93 ? -8.727 -5.062 -7.785 1 98.88 93 TYR B N 1
ATOM 1884 C CA . TYR B 1 93 ? -9.5 -5.305 -6.57 1 98.88 93 TYR B CA 1
ATOM 1885 C C . TYR B 1 93 ? -10.562 -4.234 -6.379 1 98.88 93 TYR B C 1
ATOM 1887 O O . TYR B 1 93 ? -10.344 -3.064 -6.699 1 98.88 93 TYR B O 1
ATOM 1895 N N . ARG B 1 94 ? -11.625 -4.641 -5.84 1 98.81 94 ARG B N 1
ATOM 1896 C CA . ARG B 1 94 ? -12.664 -3.77 -5.305 1 98.81 94 ARG B CA 1
ATOM 1897 C C . ARG B 1 94 ? -13.125 -4.242 -3.93 1 98.81 94 ARG B C 1
ATOM 1899 O O . ARG B 1 94 ? -13.469 -5.41 -3.75 1 98.81 94 ARG B O 1
ATOM 1906 N N . ILE B 1 95 ? -13.07 -3.385 -2.973 1 98.94 95 ILE B N 1
ATOM 1907 C CA . ILE B 1 95 ? -13.531 -3.672 -1.62 1 98.94 95 ILE B CA 1
ATOM 1908 C C . ILE B 1 95 ? -14.742 -2.801 -1.294 1 98.94 95 ILE B C 1
ATOM 1910 O O . ILE B 1 95 ? -14.672 -1.573 -1.382 1 98.94 95 ILE B O 1
ATOM 1914 N N . SER B 1 96 ? -15.773 -3.428 -0.914 1 98.75 96 SER B N 1
ATOM 1915 C CA . SER B 1 96 ? -17 -2.721 -0.558 1 98.75 96 SER B CA 1
ATOM 1916 C C . SER B 1 96 ? -17.531 -3.186 0.792 1 98.75 96 SER B C 1
ATOM 1918 O O . SER B 1 96 ? -17.172 -4.266 1.271 1 98.75 96 SER B O 1
ATOM 1920 N N . ARG B 1 97 ? -18.328 -2.367 1.367 1 98.19 97 ARG B N 1
ATOM 1921 C CA . ARG B 1 97 ? -18.938 -2.719 2.641 1 98.19 97 ARG B CA 1
ATOM 1922 C C . ARG B 1 97 ? -20.234 -3.51 2.424 1 98.19 97 ARG B C 1
ATOM 1924 O O . ARG B 1 97 ? -21.125 -3.068 1.695 1 98.19 97 ARG B O 1
ATOM 1931 N N . ASP B 1 98 ? -20.266 -4.66 3.01 1 95.81 98 ASP B N 1
ATOM 1932 C CA . ASP B 1 98 ? -21.469 -5.48 2.953 1 95.81 98 ASP B CA 1
ATOM 1933 C C . ASP B 1 98 ? -22.484 -5.027 3.994 1 95.81 98 ASP B C 1
ATOM 1935 O O . ASP B 1 98 ? -22.547 -5.582 5.094 1 95.81 98 ASP B O 1
ATOM 1939 N N . ASP B 1 99 ? -23.359 -4.16 3.66 1 89.44 99 ASP B N 1
ATOM 1940 C CA . ASP B 1 99 ? -24.328 -3.621 4.598 1 89.44 99 ASP B CA 1
ATOM 1941 C C . ASP B 1 99 ? -25.75 -4.09 4.254 1 89.44 99 ASP B C 1
ATOM 1943 O O . ASP B 1 99 ? -26.734 -3.525 4.73 1 89.44 99 ASP B O 1
ATOM 1947 N N . GLY B 1 100 ? -25.766 -5.035 3.395 1 88.94 100 GLY B N 1
ATOM 1948 C CA . GLY B 1 100 ? -27.062 -5.582 3.025 1 88.94 100 GLY B CA 1
ATOM 1949 C C . GLY B 1 100 ? -27.734 -4.805 1.914 1 88.94 100 GLY B C 1
ATOM 1950 O O . GLY B 1 100 ? -28.812 -5.199 1.435 1 88.94 100 GLY B O 1
ATOM 1951 N N . SER B 1 101 ? -27.109 -3.824 1.514 1 88.19 101 SER B N 1
ATOM 1952 C CA . SER B 1 101 ? -27.688 -3.002 0.453 1 88.19 101 SER B CA 1
ATOM 1953 C C . SER B 1 101 ? -27.438 -3.621 -0.919 1 88.19 101 SER B C 1
ATOM 1955 O O . SER B 1 101 ? -26.562 -4.465 -1.077 1 88.19 101 SER B O 1
ATOM 1957 N N . LYS B 1 102 ? -28.312 -3.256 -1.874 1 89 102 LYS B N 1
ATOM 1958 C CA . LYS B 1 102 ? -28.141 -3.707 -3.252 1 89 102 LYS B CA 1
ATOM 1959 C C . LYS B 1 102 ? -26.906 -3.084 -3.891 1 89 102 LYS B C 1
ATOM 1961 O O . LYS B 1 102 ? -26.328 -3.643 -4.828 1 89 102 LYS B O 1
ATOM 1966 N N . ARG B 1 103 ? -26.609 -1.99 -3.447 1 91.88 103 ARG B N 1
ATOM 1967 C CA . ARG B 1 103 ? -25.422 -1.31 -3.932 1 91.88 103 ARG B CA 1
ATOM 1968 C C . ARG B 1 103 ? -24.438 -1.06 -2.797 1 91.88 103 ARG B C 1
ATOM 1970 O O . ARG B 1 103 ? -24.375 0.043 -2.25 1 91.88 103 ARG B O 1
ATOM 1977 N N . PRO B 1 104 ? -23.578 -1.978 -2.531 1 94.62 104 PRO B N 1
ATOM 1978 C CA . PRO B 1 104 ? -22.641 -1.831 -1.415 1 94.62 104 PRO B CA 1
ATOM 1979 C C . PRO B 1 104 ? -21.688 -0.642 -1.588 1 94.62 104 PRO B C 1
ATOM 1981 O O . PRO B 1 104 ? -21.25 -0.354 -2.705 1 94.62 104 PRO B O 1
ATOM 1984 N N . ARG B 1 105 ? -21.453 0.11 -0.518 1 96.31 105 ARG B N 1
ATOM 1985 C CA . ARG B 1 105 ? -20.594 1.281 -0.548 1 96.31 105 ARG B CA 1
ATOM 1986 C C . ARG B 1 105 ? -19.141 0.886 -0.863 1 96.31 105 ARG B C 1
ATOM 1988 O O . ARG B 1 105 ? -18.578 0.025 -0.193 1 96.31 105 ARG B O 1
ATOM 1995 N N . LEU B 1 106 ? -18.609 1.516 -1.895 1 98.44 106 LEU B N 1
ATOM 1996 C CA . LEU B 1 106 ? -17.219 1.277 -2.242 1 98.44 106 LEU B CA 1
ATOM 1997 C C . LEU B 1 106 ? -16.281 1.858 -1.184 1 98.44 106 LEU B C 1
ATOM 1999 O O . LEU B 1 106 ? -16.391 3.039 -0.842 1 98.44 106 LEU B O 1
ATOM 2003 N N . ILE B 1 107 ? -15.422 1.057 -0.674 1 98.75 107 ILE B N 1
ATOM 2004 C CA . ILE B 1 107 ? -14.469 1.442 0.362 1 98.75 107 ILE B CA 1
ATOM 2005 C C . ILE B 1 107 ? -13.117 1.745 -0.271 1 98.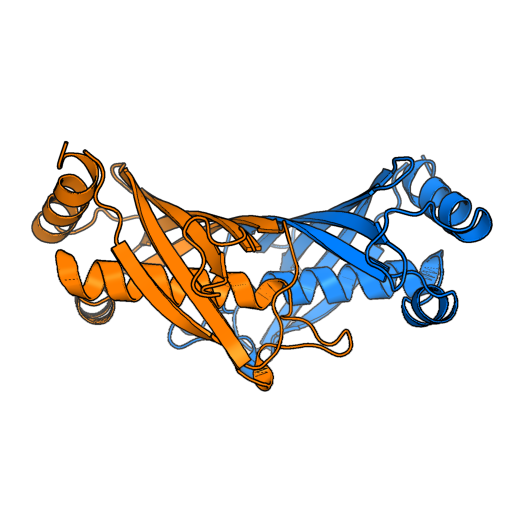75 107 ILE B C 1
ATOM 2007 O O . ILE B 1 107 ? -12.484 2.754 0.051 1 98.75 107 ILE B O 1
ATOM 2011 N N . ALA B 1 108 ? -12.68 0.891 -1.141 1 98.88 108 ALA B N 1
ATOM 2012 C CA . ALA B 1 108 ? -11.375 1.045 -1.791 1 98.88 108 ALA B CA 1
ATOM 2013 C C . ALA B 1 108 ? -11.305 0.223 -3.076 1 98.88 108 ALA B C 1
ATOM 2015 O O . ALA B 1 108 ? -12.055 -0.747 -3.24 1 98.88 108 ALA B O 1
ATOM 2016 N N . ARG B 1 109 ? -10.438 0.603 -3.959 1 98.94 109 ARG B N 1
ATOM 2017 C CA . ARG B 1 109 ? -10.102 -0.169 -5.148 1 98.94 109 ARG B CA 1
ATOM 2018 C C . ARG B 1 109 ? -8.617 -0.019 -5.492 1 98.94 109 ARG B C 1
ATOM 2020 O O . ARG B 1 109 ? -7.965 0.921 -5.039 1 98.94 109 ARG B O 1
ATOM 2027 N N . GLY B 1 110 ? -8.141 -0.925 -6.273 1 98.94 110 GLY B N 1
ATOM 2028 C CA . GLY B 1 110 ? -6.73 -0.854 -6.617 1 98.94 110 GLY B CA 1
ATOM 2029 C C . GLY B 1 110 ? -6.258 -2.041 -7.434 1 98.94 110 GLY B C 1
ATOM 2030 O O . GLY B 1 110 ? -7.066 -2.768 -8.016 1 98.94 110 GLY B O 1
ATOM 2031 N N . TYR B 1 111 ? -4.871 -2.121 -7.523 1 98.94 111 TYR B N 1
ATOM 2032 C CA . TYR B 1 111 ? -4.293 -3.254 -8.234 1 98.94 111 TYR B CA 1
ATOM 2033 C C . TYR B 1 111 ? -2.9 -3.578 -7.711 1 98.94 111 TYR B C 1
ATOM 2035 O O . TYR B 1 111 ? -2.277 -2.754 -7.039 1 98.94 111 TYR B O 1
ATOM 2043 N N . THR B 1 112 ? -2.498 -4.734 -7.973 1 98.94 112 THR B N 1
ATOM 2044 C CA . THR B 1 112 ? -1.112 -5.156 -7.809 1 98.94 112 THR B CA 1
ATOM 2045 C C . THR B 1 112 ? -0.598 -5.828 -9.078 1 98.94 112 THR B C 1
ATOM 2047 O O . THR B 1 112 ? -1.359 -6.484 -9.789 1 98.94 112 THR B O 1
ATOM 2050 N N . VAL B 1 113 ? 0.675 -5.641 -9.328 1 98.88 113 VAL B N 1
ATOM 2051 C CA . VAL B 1 113 ? 1.381 -6.34 -10.398 1 98.88 113 VAL B CA 1
ATOM 2052 C C . VAL B 1 113 ? 2.406 -7.301 -9.797 1 98.88 113 VAL B C 1
ATOM 2054 O O . VAL B 1 113 ? 3.096 -6.961 -8.836 1 98.88 113 VAL B O 1
ATOM 2057 N N . HIS B 1 114 ? 2.455 -8.445 -10.359 1 98.38 114 HIS B N 1
ATOM 2058 C CA . HIS B 1 114 ? 3.357 -9.484 -9.883 1 98.38 114 HIS B CA 1
ATOM 2059 C C . HIS B 1 114 ? 4.262 -9.984 -11 1 98.38 114 HIS B C 1
ATOM 2061 O O . HIS B 1 114 ? 3.828 -10.109 -12.148 1 98.38 114 HIS B O 1
ATOM 2067 N N . ALA B 1 115 ? 5.453 -10.289 -10.648 1 97.75 115 ALA B N 1
ATOM 2068 C CA . ALA B 1 115 ? 6.398 -10.914 -11.57 1 97.75 115 ALA B CA 1
ATOM 2069 C C . ALA B 1 115 ? 6.867 -12.266 -11.047 1 97.75 115 ALA B C 1
ATOM 2071 O O . ALA B 1 115 ? 7.141 -12.414 -9.852 1 97.75 115 ALA B O 1
ATOM 2072 N N . GLY B 1 116 ? 6.945 -13.25 -11.953 1 96.69 116 GLY B N 1
ATOM 2073 C CA . GLY B 1 116 ? 7.508 -14.531 -11.555 1 96.69 116 GLY B CA 1
ATOM 2074 C C . GLY B 1 116 ? 9.023 -14.523 -11.484 1 96.69 116 GLY B C 1
ATOM 2075 O O . GLY B 1 116 ? 9.695 -14.133 -12.445 1 96.69 116 GLY B O 1
ATOM 2076 N N . ILE B 1 117 ? 9.523 -14.984 -10.352 1 96.44 117 ILE B N 1
ATOM 2077 C CA . ILE B 1 117 ? 10.977 -15.07 -10.234 1 96.44 117 ILE B CA 1
ATOM 2078 C C . ILE B 1 117 ? 11.367 -16.406 -9.602 1 96.44 117 ILE B C 1
ATOM 2080 O O . ILE B 1 117 ? 10.555 -17.031 -8.922 1 96.44 117 ILE B O 1
ATOM 2084 N N . ASN B 1 118 ? 12.594 -16.844 -9.875 1 95.31 118 ASN B N 1
ATOM 2085 C CA . ASN B 1 118 ? 13.109 -18.016 -9.188 1 95.31 118 ASN B CA 1
ATOM 2086 C C . ASN B 1 118 ? 13.797 -17.641 -7.879 1 95.31 118 ASN B C 1
ATOM 2088 O O . ASN B 1 118 ? 13.75 -16.5 -7.453 1 95.31 118 ASN B O 1
ATOM 2092 N N . GLN B 1 119 ? 14.43 -18.609 -7.234 1 90.31 119 GLN B N 1
ATOM 2093 C CA . GLN B 1 119 ? 15.039 -18.406 -5.922 1 90.31 119 GLN B CA 1
ATOM 2094 C C . GLN B 1 119 ? 16.25 -17.484 -6.008 1 90.31 119 GLN B C 1
ATOM 2096 O O . GLN B 1 119 ? 16.625 -16.859 -5.016 1 90.31 119 GLN B O 1
ATOM 2101 N N . GLU B 1 120 ? 16.781 -17.344 -7.215 1 92.19 120 GLU B N 1
ATOM 2102 C CA . GLU B 1 120 ? 17.938 -16.484 -7.434 1 92.19 120 GLU B CA 1
ATOM 2103 C C . GLU B 1 120 ? 17.5 -15.062 -7.789 1 92.19 120 GLU B C 1
ATOM 2105 O O . GLU B 1 120 ? 18.344 -14.18 -7.969 1 92.19 120 GLU B O 1
ATOM 2110 N N . GLY B 1 121 ? 16.25 -14.836 -7.906 1 92.75 121 GLY B N 1
ATOM 2111 C CA . GLY B 1 121 ? 15.742 -13.508 -8.203 1 92.75 121 GLY B CA 1
ATOM 2112 C C . GLY B 1 121 ? 15.648 -13.234 -9.695 1 92.75 121 GLY B C 1
ATOM 2113 O O . GLY B 1 121 ? 15.422 -12.086 -10.102 1 92.75 121 GLY B O 1
ATOM 2114 N N . LYS B 1 122 ? 15.75 -14.273 -10.453 1 95.44 122 LYS B N 1
ATOM 2115 C CA . LYS B 1 122 ? 15.68 -14.109 -11.898 1 95.44 122 LYS B CA 1
ATOM 2116 C C . LYS B 1 122 ? 14.25 -14.289 -12.406 1 95.44 122 LYS B C 1
ATOM 2118 O O . LYS B 1 122 ? 13.523 -15.164 -11.938 1 95.44 122 LYS B O 1
ATOM 2123 N N . LEU B 1 123 ? 13.961 -13.508 -13.391 1 96.75 123 LEU B N 1
ATOM 2124 C CA . LEU B 1 123 ? 12.648 -13.609 -14 1 96.75 123 LEU B CA 1
ATOM 2125 C C . LEU B 1 123 ? 12.438 -14.977 -14.633 1 96.75 123 LEU B C 1
ATOM 2127 O O . LEU B 1 123 ? 13.312 -15.477 -15.344 1 96.75 123 LEU B O 1
ATOM 2131 N N . VAL B 1 124 ? 11.359 -15.516 -14.391 1 95.81 124 VAL B N 1
ATOM 2132 C CA . VAL B 1 124 ? 11.039 -16.812 -14.977 1 95.81 124 VAL B CA 1
ATOM 2133 C C . VAL B 1 124 ? 9.586 -16.812 -15.453 1 95.81 124 VAL B C 1
ATOM 2135 O O . VAL B 1 124 ? 8.766 -16.031 -14.984 1 95.81 124 VAL B O 1
ATOM 2138 N N . VAL B 1 125 ? 9.336 -17.688 -16.359 1 92.19 125 VAL B N 1
ATOM 2139 C CA . VAL B 1 125 ? 7.973 -17.891 -16.844 1 92.19 125 VAL B CA 1
ATOM 2140 C C . VAL B 1 125 ? 7.246 -18.875 -15.945 1 92.19 125 VAL B C 1
ATOM 2142 O O . VAL B 1 125 ? 7.836 -19.859 -15.492 1 92.19 125 VAL B O 1
ATOM 2145 N N . LEU B 1 126 ? 5.992 -18.641 -15.711 1 90.38 126 LEU B N 1
ATOM 2146 C CA . LEU B 1 126 ? 5.18 -19.578 -14.945 1 90.38 126 LEU B CA 1
ATOM 2147 C C . LEU B 1 126 ? 5.039 -20.906 -15.688 1 90.38 126 LEU B C 1
ATOM 2149 O O . LEU B 1 126 ? 5.027 -20.938 -16.922 1 90.38 126 LEU B O 1
ATOM 2153 N N . PRO B 1 127 ? 4.98 -21.984 -14.922 1 90.19 127 PRO B N 1
ATOM 2154 C CA . PRO B 1 127 ? 4.664 -23.25 -15.578 1 90.19 127 PRO B CA 1
ATOM 2155 C C . PRO B 1 127 ? 3.426 -23.172 -16.469 1 90.19 127 PRO B C 1
ATOM 2157 O O . PRO B 1 127 ? 2.461 -22.484 -16.125 1 90.19 127 PRO B O 1
ATOM 2160 N N . GLU B 1 128 ? 3.477 -23.859 -17.547 1 92.56 128 GLU B N 1
ATOM 2161 C CA . GLU B 1 128 ? 2.434 -23.766 -18.562 1 92.56 128 GLU B CA 1
ATOM 2162 C C . GLU B 1 128 ? 1.053 -24.016 -17.969 1 92.56 128 GLU B C 1
ATOM 2164 O O . GLU B 1 128 ? 0.089 -23.328 -18.312 1 92.56 128 GLU B O 1
ATOM 2169 N N . GLU B 1 129 ? 0.984 -25 -17.125 1 93.5 129 GLU B N 1
ATOM 2170 C CA . GLU B 1 129 ? -0.301 -25.359 -16.531 1 93.5 129 GLU B CA 1
ATOM 2171 C C . GLU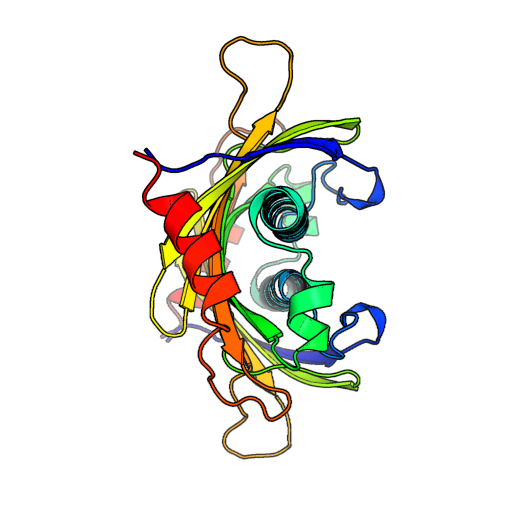 B 1 129 ? -0.868 -24.203 -15.711 1 93.5 129 GLU B C 1
ATOM 2173 O O . GLU B 1 129 ? -2.061 -23.906 -15.797 1 93.5 129 GLU B O 1
ATOM 2178 N N . ILE B 1 130 ? -0.059 -23.578 -14.969 1 93 130 ILE B N 1
ATOM 2179 C CA . ILE B 1 130 ? -0.466 -22.469 -14.125 1 93 130 ILE B CA 1
ATOM 2180 C C . ILE B 1 130 ? -0.821 -21.266 -14.992 1 93 130 ILE B C 1
ATOM 2182 O O . ILE B 1 130 ? -1.862 -20.641 -14.797 1 93 130 ILE B O 1
ATOM 2186 N N . HIS B 1 131 ? 0.051 -21 -15.914 1 94.31 131 HIS B N 1
ATOM 2187 C CA . HIS B 1 131 ? -0.177 -19.891 -16.828 1 94.31 131 HIS B CA 1
ATOM 2188 C C . HIS B 1 131 ? -1.506 -20.047 -17.562 1 94.31 131 HIS B C 1
ATOM 2190 O O . HIS B 1 131 ? -2.266 -19.078 -17.688 1 94.31 131 HIS B O 1
ATOM 2196 N N . ALA B 1 132 ? -1.793 -21.219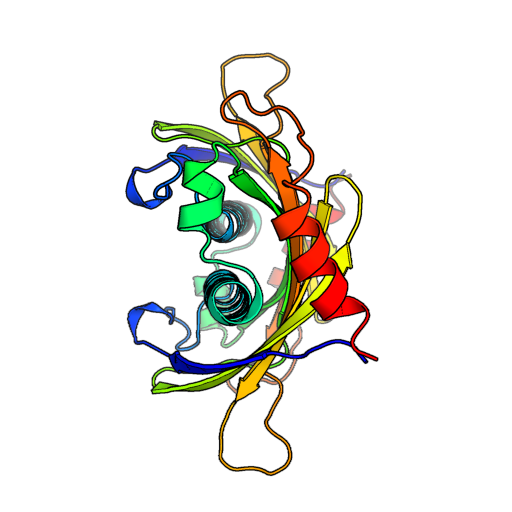 -18.031 1 94.44 132 ALA B N 1
ATOM 2197 C CA . ALA B 1 132 ? -3.016 -21.5 -18.781 1 94.44 132 ALA B CA 1
ATOM 2198 C C . ALA B 1 132 ? -4.25 -21.297 -17.906 1 94.44 132 ALA B C 1
ATOM 2200 O O . ALA B 1 132 ? -5.266 -20.781 -18.375 1 94.44 132 ALA B O 1
ATOM 2201 N N . LYS B 1 133 ? -4.172 -21.781 -16.703 1 94.75 133 LYS B N 1
ATOM 2202 C CA . LYS B 1 133 ? -5.297 -21.625 -15.789 1 94.75 133 LYS B CA 1
ATOM 2203 C C . LYS B 1 133 ? -5.574 -20.141 -15.508 1 94.75 133 LYS B C 1
ATOM 2205 O O . LYS B 1 133 ? -6.73 -19.734 -15.43 1 94.75 133 LYS B O 1
ATOM 2210 N N . ILE B 1 134 ? -4.523 -19.359 -15.336 1 95.06 134 ILE B N 1
ATOM 2211 C CA . ILE B 1 134 ? -4.691 -17.922 -15.109 1 95.06 134 ILE B CA 1
ATOM 2212 C C . ILE B 1 134 ? -5.285 -17.281 -16.359 1 95.06 134 ILE B C 1
ATOM 2214 O O . ILE B 1 134 ? -6.164 -16.422 -16.266 1 95.06 134 ILE B O 1
ATOM 2218 N N . ALA B 1 135 ? -4.812 -17.672 -17.484 1 95 135 ALA B N 1
ATOM 2219 C CA . ALA B 1 135 ? -5.32 -17.141 -18.75 1 95 135 ALA B CA 1
ATOM 2220 C C . ALA B 1 135 ? -6.816 -17.391 -18.891 1 95 135 ALA B C 1
ATOM 2222 O O . ALA B 1 135 ? -7.543 -16.562 -19.438 1 95 135 ALA B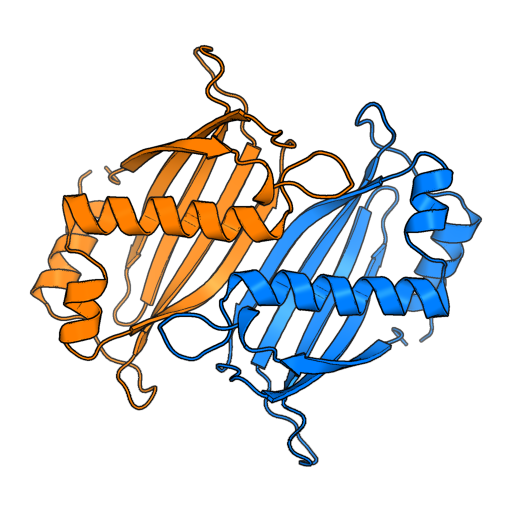 O 1
ATOM 2223 N N . LEU B 1 136 ? -7.281 -18.5 -18.391 1 94.19 136 LEU B N 1
ATOM 2224 C CA . LEU B 1 136 ? -8.688 -18.859 -18.453 1 94.19 136 LEU B CA 1
ATOM 2225 C C . LEU B 1 136 ? -9.539 -17.922 -17.609 1 94.19 136 LEU B C 1
ATOM 2227 O O . LEU B 1 136 ? -10.695 -17.656 -17.938 1 94.19 136 LEU B O 1
ATOM 2231 N N . LEU B 1 137 ? -8.93 -17.438 -16.547 1 94.5 137 LEU B N 1
ATOM 2232 C CA . LEU B 1 137 ? -9.656 -16.5 -15.68 1 94.5 137 LEU B CA 1
ATOM 2233 C C . LEU B 1 137 ? -9.906 -15.18 -16.406 1 94.5 137 LEU B C 1
ATOM 2235 O O . LEU B 1 137 ? -10.852 -14.453 -16.078 1 94.5 137 LEU B O 1
ATOM 2239 N N . ILE B 1 138 ? -9.031 -14.781 -17.328 1 92.56 138 ILE B N 1
ATOM 2240 C CA . ILE B 1 138 ? -9.164 -13.547 -18.094 1 92.56 138 ILE B CA 1
ATOM 2241 C C . ILE B 1 138 ? -10.141 -13.766 -19.25 1 92.56 138 ILE B C 1
ATOM 2243 O O . ILE B 1 138 ? -10.961 -12.891 -19.547 1 92.56 138 ILE B O 1
ATOM 2247 N N . ALA B 1 139 ? -9.93 -14.891 -20.062 1 81.25 139 ALA B N 1
ATOM 2248 C CA . ALA B 1 139 ? -10.664 -15.211 -21.281 1 81.25 139 ALA B CA 1
ATOM 2249 C C . ALA B 1 139 ? -12.125 -15.523 -20.984 1 81.25 139 ALA B C 1
ATOM 2251 O O . ALA B 1 139 ? -12.984 -15.414 -21.859 1 81.25 139 ALA B O 1
ATOM 2252 N N . LYS B 1 140 ? -12.422 -16.125 -19.812 1 63.84 140 LYS B N 1
ATOM 2253 C CA . LYS B 1 140 ? -13.797 -16.578 -19.625 1 63.84 140 LYS B CA 1
ATOM 2254 C C . LYS B 1 140 ? -14.789 -15.445 -19.891 1 63.84 140 LYS B C 1
ATOM 2256 O O . LYS B 1 140 ? -16 -15.648 -19.812 1 63.84 140 LYS B O 1
ATOM 2261 N N . SER B 1 141 ? -14.633 -14.633 -20.969 1 42.06 141 SER B N 1
ATOM 2262 C CA . SER B 1 141 ? -15.828 -14.086 -21.609 1 42.06 141 SER B CA 1
ATOM 2263 C C . SER B 1 141 ? -16.453 -15.094 -22.562 1 42.06 141 SER B C 1
ATOM 2265 O O . SER B 1 141 ? -15.734 -15.797 -23.281 1 42.06 141 SER B O 1
#

Organism: Desulfotalea psychrophila (strain LSv54 / DSM 12343) (NCBI:txid177439)

Nearest PDB structures (foldseek):
  5v10-assembly1_B-2  TM=9.444E-01  e=1.210E-12  Pseudomonas aeruginosa PAO1
  5vpj-assembly1_B  TM=8.735E-01  e=2.618E-10  Actinomadura verrucosospora
  2w3x-assembly1_B  TM=8.453E-01  e=3.874E-10  Micromonospora echinospora
  4i4j-assembly1_B  TM=8.547E-01  e=1.757E-09  Streptomyces globisporus
  4i4j-assembly2_E  TM=8.623E-01  e=2.066E-08  Streptomyces globisporus

InterPro domains:
  IPR006684 Acyl-CoA thioester hydrolase YbgC/YbaW family [PIRSF003230] (2-139)
  IPR006684 Acyl-CoA thioester hydrolase YbgC/YbaW family [TIGR00051] (9-100)
  IPR029069 HotDog domain superfamily [SSF54637] (1-134)
  IPR050563 4-hydroxybenzoyl-CoA thioesterase [PTHR31793] (5-135)

Solvent-accessible surface area (backbone atoms only — not comparable to full-atom values): 14501 Å² total; per-residue (Å²): 50,61,45,73,38,74,48,74,48,67,38,44,74,87,45,38,43,99,86,61,26,52,35,78,46,49,53,51,53,50,50,48,54,34,49,48,50,43,31,42,75,66,64,44,45,67,64,60,44,44,74,71,47,34,44,66,51,70,38,29,40,38,39,41,47,69,43,87,52,39,70,66,41,41,30,35,34,34,25,30,53,76,44,78,56,76,47,37,38,29,39,36,38,40,32,23,39,59,77,82,54,96,70,50,52,63,26,33,37,38,36,40,30,27,36,32,20,36,89,86,69,43,80,36,66,65,56,64,69,58,47,52,38,53,48,45,36,41,53,56,84,50,60,46,72,39,76,49,74,49,68,40,43,74,86,44,39,44,98,86,62,26,51,35,78,47,49,54,52,53,50,50,47,54,32,49,49,50,44,32,41,75,65,64,45,44,66,64,61,43,43,73,72,47,37,43,64,51,70,38,30,39,37,40,40,49,71,43,86,49,39,70,67,40,41,30,36,35,35,26,30,54,76,45,78,58,75,48,35,38,28,38,37,39,41,32,23,40,59,76,82,53,94,70,50,52,62,26,33,36,36,37,38,30,29,37,31,19,36,90,87,69,43,79,37,66,64,56,65,71,57,47,51,39,53,48,46,37,42,54,56,88